Protein AF-A0A9D6SD82-F1 (afdb_monomer_lite)

Secondary structure (DSSP, 8-state):
---S---HHHHHHHHTTSS---EEE--S-HHHHHHHHHHHT--S-EEE-TT-TT---SS---EEE-TTS-EEEES--TT-HHHHHHHHHPPPPPPSPPPSS-PPP-HHHHHHHHHTT-HHHHHHHHHHHHHTT--HHHHHHHHHHHHHH-TT-HHHHHHHHHHHHHHHHSTT--TTHHHHHHHHHHHHHHH-TT-HHHHHHHHHHS-GGG-SS-TTTHHHHHHHHHHHTTPPPPPPSS---GGGTSPPPPP-S-----SS-S-TT--SPP-SS--EEEEEEEEE-SSTT---EEEEEEEEE-GGGT----TTSPPPP----PPTT---S---

Structure (mmCIF, N/CA/C/O backbone):
data_AF-A0A9D6SD82-F1
#
_entry.id   AF-A0A9D6SD82-F1
#
loop_
_atom_site.group_PDB
_atom_site.id
_atom_site.type_symbol
_atom_site.label_atom_id
_atom_site.label_alt_id
_atom_site.label_comp_id
_atom_site.label_asym_id
_atom_site.label_entity_id
_atom_site.label_seq_id
_atom_site.pdbx_PDB_ins_code
_atom_site.Cartn_x
_atom_site.Cartn_y
_atom_site.Cartn_z
_atom_site.occupancy
_atom_site.B_iso_or_equiv
_atom_site.auth_seq_id
_atom_site.auth_comp_id
_atom_site.auth_asym_id
_atom_site.auth_atom_id
_atom_site.pdbx_PDB_model_num
ATOM 1 N N . MET A 1 1 ? -16.683 16.731 -8.870 1.00 37.31 1 MET A N 1
ATOM 2 C CA . MET A 1 1 ? -15.734 15.762 -8.283 1.00 37.31 1 MET A CA 1
ATOM 3 C C . MET A 1 1 ? -16.563 14.646 -7.666 1.00 37.31 1 MET A C 1
ATOM 5 O O . MET A 1 1 ? -17.402 14.954 -6.829 1.00 37.31 1 MET A O 1
ATOM 9 N N . HIS A 1 2 ? -16.441 13.406 -8.146 1.00 43.75 2 HIS A N 1
ATOM 10 C CA . HIS A 1 2 ? -17.202 12.281 -7.595 1.00 43.75 2 HIS A CA 1
ATOM 11 C C . HIS A 1 2 ? -16.741 12.081 -6.149 1.00 43.75 2 HIS A C 1
ATOM 13 O O . HIS A 1 2 ? -15.573 11.787 -5.905 1.00 43.75 2 HIS A O 1
ATOM 19 N N . VAL A 1 3 ? -17.617 12.338 -5.182 1.00 49.31 3 VAL A N 1
ATOM 20 C CA . VAL A 1 3 ? -17.324 12.029 -3.781 1.00 49.31 3 VAL A CA 1
ATOM 21 C C . VAL A 1 3 ? -17.290 10.498 -3.690 1.00 49.31 3 VAL A C 1
ATOM 23 O O . VAL A 1 3 ? -18.200 9.864 -4.239 1.00 49.31 3 VAL A O 1
ATOM 26 N N . PRO A 1 4 ? -16.269 9.873 -3.074 1.00 59.41 4 PRO A N 1
ATOM 27 C CA . PRO A 1 4 ? -16.397 8.490 -2.641 1.00 59.41 4 PRO A CA 1
ATOM 28 C C . PRO A 1 4 ? -17.583 8.472 -1.684 1.00 59.41 4 PRO A C 1
ATOM 30 O O . PRO A 1 4 ? -17.561 9.149 -0.662 1.00 59.41 4 PRO A O 1
ATOM 33 N N . GLY A 1 5 ? -18.667 7.815 -2.055 1.00 61.69 5 GLY A N 1
ATOM 34 C CA . GLY A 1 5 ? -19.912 7.951 -1.323 1.00 61.69 5 GLY A CA 1
ATOM 35 C C . GLY A 1 5 ? -20.899 6.885 -1.731 1.00 61.69 5 GLY A C 1
ATOM 36 O O . GLY A 1 5 ? -20.751 6.231 -2.764 1.00 61.69 5 GLY A O 1
ATOM 37 N N . TRP A 1 6 ? -21.900 6.704 -0.885 1.00 72.69 6 TRP A N 1
ATOM 38 C CA . TRP A 1 6 ? -22.964 5.751 -1.127 1.00 72.69 6 TRP A CA 1
ATOM 39 C C . TRP A 1 6 ? -23.770 6.163 -2.349 1.00 72.69 6 TRP A C 1
ATOM 41 O O . TRP A 1 6 ? -24.179 7.319 -2.487 1.00 72.69 6 TRP A O 1
ATOM 51 N N . HIS A 1 7 ? -24.019 5.195 -3.225 1.00 76.94 7 HIS A N 1
ATOM 52 C CA . HIS A 1 7 ? -24.981 5.366 -4.299 1.00 76.94 7 HIS A CA 1
ATOM 53 C C . HIS A 1 7 ? -26.364 5.662 -3.694 1.00 76.94 7 HIS A C 1
ATOM 55 O O . HIS A 1 7 ? -26.686 5.131 -2.626 1.00 76.94 7 HIS A O 1
ATOM 61 N N . GLU A 1 8 ? -27.198 6.465 -4.367 1.00 77.75 8 GLU A N 1
ATOM 62 C CA . GLU A 1 8 ? -28.536 6.837 -3.863 1.00 77.75 8 GLU A CA 1
ATOM 63 C C . GLU A 1 8 ? -29.358 5.606 -3.451 1.00 77.75 8 GLU A C 1
ATOM 65 O O . GLU A 1 8 ? -29.981 5.602 -2.392 1.00 77.75 8 GLU A O 1
ATOM 70 N N . ALA A 1 9 ? -29.260 4.518 -4.226 1.00 75.81 9 ALA A N 1
ATOM 71 C CA . ALA A 1 9 ? -29.938 3.248 -3.944 1.00 75.81 9 ALA A CA 1
ATOM 72 C C . ALA A 1 9 ? -29.561 2.620 -2.584 1.00 75.81 9 ALA A C 1
ATOM 74 O O . ALA A 1 9 ? -30.355 1.899 -1.990 1.00 75.81 9 ALA A O 1
ATOM 75 N N . THR A 1 10 ? -28.366 2.908 -2.065 1.00 79.94 10 THR A N 1
ATOM 76 C CA . THR A 1 10 ? -27.834 2.308 -0.829 1.00 79.94 10 THR A CA 1
ATOM 77 C C . THR A 1 10 ? -27.921 3.219 0.396 1.00 79.94 10 THR A C 1
ATOM 79 O O . THR A 1 10 ? -27.718 2.747 1.512 1.00 79.94 10 THR A O 1
ATOM 82 N N . LYS A 1 11 ? -28.272 4.504 0.236 1.00 81.94 11 LYS A N 1
ATOM 83 C CA . LYS A 1 11 ? -28.289 5.475 1.348 1.00 81.94 11 LYS A CA 1
ATOM 84 C C . LYS A 1 11 ? -29.249 5.100 2.473 1.00 81.94 11 LYS A C 1
ATOM 86 O O . LYS A 1 11 ? -28.888 5.206 3.639 1.00 81.94 11 LYS A O 1
ATOM 91 N N . ASN A 1 12 ? -30.452 4.630 2.142 1.00 85.69 12 ASN A N 1
ATOM 92 C CA . ASN A 1 12 ? -31.426 4.215 3.159 1.00 85.69 12 ASN A CA 1
ATOM 93 C C . ASN A 1 12 ? -30.946 2.976 3.927 1.00 85.69 12 ASN A C 1
ATOM 95 O O . ASN A 1 12 ? -31.138 2.887 5.136 1.00 85.69 12 ASN A O 1
ATOM 99 N N . LEU A 1 13 ? -30.284 2.039 3.237 1.00 84.75 13 LEU A N 1
ATOM 100 C CA . LEU A 1 13 ? -29.701 0.850 3.859 1.00 84.75 13 LEU A CA 1
ATOM 101 C C . LEU A 1 13 ? -28.537 1.225 4.782 1.00 84.75 13 LEU A C 1
ATOM 103 O O . LEU A 1 13 ? -28.444 0.693 5.885 1.00 84.75 13 LEU A O 1
ATOM 107 N N . GLN A 1 14 ? -27.692 2.167 4.358 1.00 84.69 14 GLN A N 1
ATOM 108 C CA . GLN A 1 14 ? -26.609 2.712 5.175 1.00 84.69 14 GLN A CA 1
ATOM 109 C C . GLN A 1 14 ? -27.165 3.412 6.423 1.00 84.69 14 GLN A C 1
ATOM 111 O O . GLN A 1 14 ? -26.719 3.126 7.530 1.00 84.69 14 GLN A O 1
ATOM 116 N N . ALA A 1 15 ? -28.158 4.293 6.265 1.00 83.50 15 ALA A N 1
ATOM 117 C CA . ALA A 1 15 ? -28.787 5.002 7.380 1.00 83.50 15 ALA A CA 1
ATOM 118 C C . ALA A 1 15 ? -29.458 4.041 8.377 1.00 83.50 15 ALA A C 1
ATOM 120 O O . ALA A 1 15 ? -29.474 4.304 9.577 1.00 83.50 15 ALA A O 1
ATOM 121 N N . ALA A 1 16 ? -29.968 2.906 7.889 1.00 86.62 16 ALA A N 1
ATOM 122 C CA . ALA A 1 16 ? -30.507 1.825 8.709 1.00 86.62 16 ALA A CA 1
ATOM 123 C C . ALA A 1 16 ? -29.432 0.878 9.289 1.00 86.62 16 ALA A C 1
ATOM 125 O O . ALA A 1 16 ? -29.782 -0.080 9.973 1.00 86.62 16 ALA A O 1
ATOM 126 N N . GLY A 1 17 ? -28.144 1.093 8.996 1.00 81.25 17 GLY A N 1
ATOM 127 C CA . GLY A 1 17 ? -27.034 0.247 9.453 1.00 81.25 17 GLY A CA 1
ATOM 128 C C . GLY A 1 17 ? -26.944 -1.132 8.785 1.00 81.25 17 GLY A C 1
ATOM 129 O O . GLY A 1 17 ? -26.155 -1.964 9.228 1.00 81.25 17 GLY A O 1
ATOM 130 N N . ARG A 1 18 ? -27.725 -1.384 7.723 1.00 80.62 18 ARG A N 1
ATOM 131 C CA . ARG A 1 18 ? -27.781 -2.673 7.003 1.00 80.62 18 ARG A CA 1
ATOM 132 C C . ARG A 1 18 ? -26.603 -2.897 6.060 1.00 80.62 18 ARG A C 1
ATOM 134 O O . ARG A 1 18 ? -26.318 -4.032 5.704 1.00 80.62 18 ARG A O 1
ATOM 141 N N . VAL A 1 19 ? -25.936 -1.824 5.640 1.00 80.62 19 VAL A N 1
ATOM 142 C CA . VAL A 1 19 ? -24.688 -1.880 4.870 1.00 80.62 19 VAL A CA 1
ATOM 143 C C . VAL A 1 19 ? -23.666 -0.944 5.490 1.00 80.62 19 VAL A C 1
ATOM 145 O O . VAL A 1 19 ? -24.006 0.147 5.949 1.00 80.62 19 VAL A O 1
ATOM 148 N N . GLN A 1 20 ? -22.409 -1.377 5.507 1.00 77.62 20 GLN A N 1
ATOM 149 C CA . GLN A 1 20 ? -21.304 -0.626 6.090 1.00 77.62 20 GLN A CA 1
ATOM 150 C C . GLN A 1 20 ? -20.106 -0.625 5.148 1.00 77.62 20 GLN A C 1
ATOM 152 O O . GLN A 1 20 ? -19.931 -1.526 4.328 1.00 77.62 20 GLN A O 1
ATOM 157 N N . MET A 1 21 ? -19.285 0.412 5.267 1.00 78.31 21 MET A N 1
ATOM 158 C CA . MET A 1 21 ? -18.014 0.522 4.568 1.00 78.31 21 MET A CA 1
ATOM 159 C C . MET A 1 21 ? -16.905 0.498 5.610 1.00 78.31 21 MET A C 1
ATOM 161 O O . MET A 1 21 ? -17.019 1.142 6.649 1.00 78.31 21 MET A O 1
ATOM 165 N N . VAL A 1 22 ? -15.831 -0.226 5.321 1.00 78.00 22 VAL A N 1
ATOM 166 C CA . VAL A 1 22 ? -14.589 -0.159 6.090 1.00 78.00 22 VAL A CA 1
ATOM 167 C C . VAL A 1 22 ? -13.474 0.120 5.097 1.00 78.00 22 VAL A C 1
ATOM 169 O O . VAL A 1 22 ? -13.312 -0.605 4.115 1.00 78.00 22 VAL A O 1
ATOM 172 N N . GLY A 1 23 ? -12.739 1.206 5.316 1.00 79.81 23 GLY A N 1
ATOM 173 C CA . GLY A 1 23 ? -11.559 1.519 4.518 1.00 79.81 23 GLY A CA 1
ATOM 174 C C . GLY A 1 23 ? -10.343 0.755 5.031 1.00 79.81 23 GLY A C 1
ATOM 175 O O . GLY A 1 23 ? -10.168 0.635 6.239 1.00 79.81 23 GLY A O 1
ATOM 176 N N . ILE A 1 24 ? -9.476 0.290 4.135 1.00 84.31 24 ILE A N 1
ATOM 177 C CA . ILE A 1 24 ? -8.111 -0.127 4.479 1.00 84.31 24 ILE A CA 1
ATOM 178 C C . ILE A 1 24 ? -7.174 0.885 3.839 1.00 84.31 24 ILE A C 1
ATOM 180 O O . ILE A 1 24 ? -7.291 1.187 2.650 1.00 84.31 24 ILE A O 1
ATOM 184 N N . LEU A 1 25 ? -6.269 1.431 4.638 1.00 85.31 25 LEU A N 1
ATOM 185 C CA . LEU A 1 25 ? -5.366 2.485 4.221 1.00 85.31 25 LEU A CA 1
ATOM 186 C C . LEU A 1 25 ? -3.926 2.007 4.298 1.00 85.31 25 LEU A C 1
ATOM 188 O O . LEU A 1 25 ? -3.388 1.821 5.384 1.00 85.31 25 LEU A O 1
ATOM 192 N N . GLN A 1 26 ? -3.278 1.935 3.141 1.00 86.25 26 GLN A N 1
ATOM 193 C CA . GLN A 1 26 ? -1.844 1.662 3.037 1.00 86.25 26 GLN A CA 1
ATOM 194 C C . GLN A 1 26 ? -1.015 2.955 2.979 1.00 86.25 26 GLN A C 1
ATOM 196 O O . GLN A 1 26 ? 0.107 2.965 2.495 1.00 86.25 26 GLN A O 1
ATOM 201 N N . GLU A 1 27 ? -1.537 4.085 3.439 1.00 85.50 27 GLU A N 1
ATOM 202 C CA . GLU A 1 27 ? -0.771 5.322 3.643 1.00 85.50 27 GLU A CA 1
ATOM 203 C C . GLU A 1 27 ? 0.010 5.234 4.961 1.00 85.50 27 GLU A C 1
ATOM 205 O O . GLU A 1 27 ? -0.461 4.641 5.923 1.00 85.50 27 GLU A O 1
ATOM 210 N N . GLN A 1 28 ? 1.202 5.820 5.024 1.00 86.56 28 GLN A N 1
ATOM 211 C CA . GLN A 1 28 ? 2.061 5.807 6.217 1.00 86.56 28 GLN A CA 1
ATOM 212 C C . GLN A 1 28 ? 1.670 6.877 7.231 1.00 86.56 28 GLN A C 1
ATOM 214 O O . GLN A 1 28 ? 1.944 6.728 8.414 1.00 86.56 28 GLN A O 1
ATOM 219 N N . HIS A 1 29 ? 1.028 7.947 6.775 1.00 89.06 29 HIS A N 1
ATOM 220 C CA . HIS A 1 29 ? 0.659 9.078 7.611 1.00 89.06 29 HIS A CA 1
ATOM 221 C C . HIS A 1 29 ? -0.859 9.085 7.837 1.00 89.06 29 HIS A C 1
ATOM 223 O O . HIS A 1 29 ? -1.606 9.573 6.978 1.00 89.06 29 HIS A O 1
ATOM 229 N N . PRO A 1 30 ? -1.352 8.575 8.979 1.00 90.00 30 PRO A N 1
ATOM 230 C CA . PRO A 1 30 ? -2.789 8.500 9.235 1.00 90.00 30 PRO A CA 1
ATOM 231 C C . PRO A 1 30 ? -3.458 9.885 9.236 1.00 90.00 30 PRO A C 1
ATOM 233 O O . PRO A 1 30 ? -4.593 10.016 8.781 1.00 90.00 30 PRO A O 1
ATOM 236 N N . ASP A 1 31 ? -2.751 10.942 9.644 1.00 92.00 31 ASP A N 1
ATOM 237 C CA . ASP A 1 31 ? -3.287 12.311 9.663 1.00 92.00 31 ASP A CA 1
ATOM 238 C C . ASP A 1 31 ? -3.629 12.844 8.265 1.00 92.00 31 ASP A C 1
ATOM 240 O O . ASP A 1 31 ? -4.624 13.553 8.100 1.00 92.00 31 ASP A O 1
ATOM 244 N N . ARG A 1 32 ? -2.871 12.444 7.233 1.00 91.62 32 ARG A N 1
ATOM 245 C CA . ARG A 1 32 ? -3.166 12.817 5.838 1.00 91.62 32 ARG A CA 1
ATOM 246 C C . ARG A 1 32 ? -4.522 12.255 5.421 1.00 91.62 32 ARG A C 1
ATOM 248 O O . ARG A 1 32 ? -5.349 12.966 4.855 1.00 91.62 32 ARG A O 1
ATOM 255 N N . ALA A 1 33 ? -4.794 11.000 5.769 1.00 90.81 33 ALA A N 1
ATOM 256 C CA . ALA A 1 33 ? -6.094 10.400 5.506 1.00 90.81 33 ALA A CA 1
ATOM 257 C C . ALA A 1 33 ? -7.211 11.028 6.339 1.00 90.81 33 ALA A C 1
ATOM 259 O O . ALA A 1 33 ? -8.299 11.239 5.813 1.00 90.81 33 ALA A O 1
ATOM 260 N N . ARG A 1 34 ? -6.954 11.401 7.598 1.00 92.69 34 ARG A N 1
ATOM 261 C CA . ARG A 1 34 ? -7.940 12.120 8.419 1.00 92.69 34 ARG A CA 1
ATOM 262 C C . ARG A 1 34 ? -8.329 13.464 7.802 1.00 92.69 34 ARG A C 1
ATOM 264 O O . ARG A 1 34 ? -9.518 13.771 7.752 1.00 92.69 34 ARG A O 1
ATOM 271 N N . LEU A 1 35 ? -7.363 14.232 7.290 1.00 95.19 35 LEU A N 1
ATOM 272 C CA . LEU A 1 35 ? -7.638 15.477 6.563 1.00 95.19 35 LEU A CA 1
ATOM 273 C C . LEU A 1 35 ? -8.467 15.212 5.299 1.00 95.19 35 LEU A C 1
ATOM 275 O O . LEU A 1 35 ? -9.450 15.911 5.053 1.00 95.19 35 LEU A O 1
ATOM 279 N N . PHE A 1 36 ? -8.121 14.180 4.524 1.00 92.69 36 PHE A N 1
ATOM 280 C CA . PHE A 1 36 ? -8.897 13.789 3.346 1.00 92.69 36 PHE A CA 1
ATOM 281 C C . PHE A 1 36 ? -10.336 13.388 3.711 1.00 92.69 36 PHE A C 1
ATOM 283 O O . PHE A 1 36 ? -11.287 13.834 3.070 1.00 92.69 36 PHE A O 1
ATOM 290 N N . MET A 1 37 ? -10.513 12.599 4.773 1.00 92.12 37 MET A N 1
ATOM 291 C CA . MET A 1 37 ? -11.825 12.189 5.273 1.00 92.12 37 MET A CA 1
ATOM 292 C C . MET A 1 37 ? -12.656 13.386 5.735 1.00 92.12 37 MET A C 1
ATOM 294 O O . MET A 1 37 ? -13.827 13.474 5.373 1.00 92.12 37 MET A O 1
ATOM 298 N N . GLN A 1 38 ? -12.060 14.346 6.451 1.00 94.94 38 GLN A N 1
ATOM 299 C CA . GLN A 1 38 ? -12.730 15.602 6.806 1.00 94.94 38 GLN A CA 1
ATOM 300 C C . GLN A 1 38 ? -13.141 16.381 5.552 1.00 94.94 38 GLN A C 1
ATOM 302 O O . GLN A 1 38 ? -14.271 16.864 5.445 1.00 94.94 38 GLN A O 1
ATOM 307 N N . TRP A 1 39 ? -12.236 16.496 4.582 1.00 94.62 39 TRP A N 1
ATOM 308 C CA . TRP A 1 39 ? -12.498 17.211 3.341 1.00 94.62 39 TRP A CA 1
ATOM 309 C C . TRP A 1 39 ? -13.673 16.604 2.570 1.00 94.62 39 TRP A C 1
ATOM 311 O O . TRP A 1 39 ? -14.538 17.343 2.097 1.00 94.62 39 TRP A O 1
ATOM 321 N N . LYS A 1 40 ? -13.737 15.270 2.506 1.00 91.75 40 LYS A N 1
ATOM 322 C CA . LYS A 1 40 ? -14.777 14.508 1.802 1.00 91.75 40 LYS A CA 1
ATOM 323 C C . LYS A 1 40 ? -15.992 14.142 2.655 1.00 91.75 40 LYS A C 1
ATOM 325 O O . LYS A 1 40 ? -16.893 13.499 2.126 1.00 91.75 40 LYS A O 1
ATOM 330 N N . ARG A 1 41 ? -16.044 14.567 3.925 1.00 90.50 41 ARG A N 1
ATOM 331 C CA . ARG A 1 41 ? -17.105 14.219 4.892 1.00 90.50 41 ARG A CA 1
ATOM 332 C C . ARG A 1 41 ? -17.349 12.707 4.966 1.00 90.50 41 ARG A C 1
ATOM 334 O O . ARG A 1 41 ? -18.480 12.237 4.906 1.00 90.50 41 ARG A O 1
ATOM 341 N N . MET A 1 42 ? -16.261 11.947 5.042 1.00 88.44 42 MET A N 1
ATOM 342 C CA . MET A 1 42 ? -16.295 10.494 5.195 1.00 88.44 42 MET A CA 1
ATOM 343 C C . MET A 1 42 ? -16.477 10.144 6.672 1.00 88.44 42 MET A C 1
ATOM 345 O O . MET A 1 42 ? -15.688 10.575 7.510 1.00 88.44 42 MET A O 1
ATOM 349 N N . GLU A 1 43 ? -17.495 9.341 6.977 1.00 83.75 43 GLU A N 1
ATOM 350 C CA . GLU A 1 43 ? -17.893 9.010 8.358 1.00 83.75 43 GLU A CA 1
ATOM 351 C C . GLU A 1 43 ? -17.653 7.537 8.727 1.00 83.75 43 GLU A C 1
ATOM 353 O O . GLU A 1 43 ? -17.924 7.119 9.849 1.00 83.75 43 GLU A O 1
ATOM 358 N N . TRP A 1 44 ? -17.148 6.728 7.792 1.00 84.56 44 TRP A N 1
ATOM 359 C CA . TRP A 1 44 ? -16.872 5.312 8.030 1.00 84.56 44 TRP A CA 1
ATOM 360 C C . TRP A 1 44 ? -15.480 5.074 8.631 1.00 84.56 44 TRP A C 1
ATOM 362 O O . TRP A 1 44 ? -14.565 5.870 8.404 1.00 84.56 44 TRP A O 1
ATOM 372 N N . PRO A 1 45 ? -15.283 3.967 9.371 1.00 85.25 45 PRO A N 1
ATOM 373 C CA . PRO A 1 45 ? -13.987 3.638 9.941 1.00 85.25 45 PRO A CA 1
ATOM 374 C C . PRO A 1 45 ? -12.964 3.285 8.860 1.00 85.25 45 PRO A C 1
ATOM 376 O O . PRO A 1 45 ? -13.283 2.749 7.793 1.00 85.25 45 PRO A O 1
ATOM 379 N N . LEU A 1 46 ? -11.704 3.548 9.183 1.00 86.12 46 LEU A N 1
ATOM 380 C CA . LEU A 1 46 ? -10.570 3.242 8.333 1.00 86.12 46 LEU A CA 1
ATOM 381 C C . LEU A 1 46 ? -9.497 2.538 9.164 1.00 86.12 46 LEU A C 1
ATOM 383 O O . LEU A 1 46 ? -9.039 3.051 10.184 1.00 86.12 46 LEU A O 1
ATOM 387 N N . LEU A 1 47 ? -9.125 1.342 8.723 1.00 86.69 47 LEU A N 1
ATOM 388 C CA . LEU A 1 47 ? -8.039 0.557 9.280 1.00 86.69 47 LEU A CA 1
ATOM 389 C C . LEU A 1 47 ? -6.723 1.009 8.650 1.00 86.69 47 LEU A C 1
ATOM 391 O O . LEU A 1 47 ? -6.549 0.955 7.431 1.00 86.69 47 LEU A O 1
ATOM 395 N N . TRP A 1 48 ? -5.800 1.463 9.488 1.00 89.62 48 TRP A N 1
ATOM 396 C CA . TRP A 1 48 ? -4.472 1.881 9.065 1.00 89.62 48 TRP A CA 1
ATOM 397 C C . TRP A 1 48 ? -3.545 0.662 8.973 1.00 89.62 48 TRP A C 1
ATOM 399 O O . TRP A 1 48 ? -3.186 0.076 9.990 1.00 89.62 48 TRP A O 1
ATOM 409 N N . ASP A 1 49 ? -3.183 0.275 7.750 1.00 91.06 49 ASP A N 1
ATOM 410 C CA . ASP A 1 49 ? -2.315 -0.867 7.441 1.00 91.06 49 ASP A CA 1
ATOM 411 C C . ASP A 1 49 ? -1.167 -0.439 6.503 1.00 91.06 49 ASP A C 1
ATOM 413 O O . ASP A 1 49 ? -1.132 -0.793 5.318 1.00 91.06 49 ASP A O 1
ATOM 417 N N . PRO A 1 50 ? -0.198 0.350 7.000 1.00 91.69 50 PRO A N 1
ATOM 418 C CA . PRO A 1 50 ? 0.898 0.863 6.176 1.00 91.69 50 PRO A CA 1
ATOM 419 C C . PRO A 1 50 ? 1.848 -0.243 5.683 1.00 91.69 50 PRO A C 1
ATOM 421 O O . PRO A 1 50 ? 2.588 -0.030 4.719 1.00 91.69 50 PRO A O 1
ATOM 424 N N . LEU A 1 51 ? 1.831 -1.412 6.337 1.00 93.00 51 LEU A N 1
ATOM 425 C CA . LEU A 1 51 ? 2.675 -2.574 6.050 1.00 93.00 51 LEU A CA 1
ATOM 426 C C . LEU A 1 51 ? 2.026 -3.577 5.081 1.00 93.00 51 LEU A C 1
ATOM 428 O O . LEU A 1 51 ? 2.688 -4.547 4.696 1.00 93.00 51 LEU A O 1
ATOM 432 N N . ASN A 1 52 ? 0.768 -3.347 4.687 1.00 91.00 52 ASN A N 1
ATOM 433 C CA . ASN A 1 52 ? -0.057 -4.282 3.922 1.00 91.00 52 ASN A CA 1
ATOM 434 C C . ASN A 1 52 ? -0.101 -5.686 4.563 1.00 91.00 52 ASN A C 1
ATOM 436 O O . ASN A 1 52 ? 0.081 -6.698 3.882 1.00 91.00 52 ASN A O 1
ATOM 440 N N . LEU A 1 53 ? -0.280 -5.758 5.886 1.00 90.06 53 LEU A N 1
ATOM 441 C CA . LEU A 1 53 ? -0.397 -7.017 6.631 1.00 90.06 53 LEU A CA 1
ATOM 442 C C . LEU A 1 53 ? -1.618 -7.828 6.200 1.00 90.06 53 LEU A C 1
ATOM 444 O O . LEU A 1 53 ? -1.570 -9.055 6.235 1.00 90.06 53 LEU A O 1
ATOM 448 N N . LEU A 1 54 ? -2.677 -7.156 5.745 1.00 85.62 54 LEU A N 1
ATOM 449 C CA . LEU A 1 54 ? -3.862 -7.814 5.197 1.00 85.62 54 LEU A CA 1
ATOM 450 C C . LEU A 1 54 ? -3.647 -8.373 3.784 1.00 85.62 54 LEU A C 1
ATOM 452 O O . LEU A 1 54 ? -4.543 -9.026 3.250 1.00 85.62 54 LEU A O 1
ATOM 456 N N . GLY A 1 55 ? -2.486 -8.121 3.170 1.00 86.38 55 GLY A N 1
ATOM 457 C CA . GLY A 1 55 ? -2.144 -8.648 1.851 1.00 86.38 55 GLY A CA 1
ATOM 458 C C . GLY A 1 55 ? -3.108 -8.190 0.761 1.00 86.38 55 GLY A C 1
ATOM 459 O O . GLY A 1 55 ? -3.357 -8.934 -0.182 1.00 86.38 55 GLY A O 1
ATOM 460 N N . VAL A 1 56 ? -3.679 -6.989 0.897 1.00 84.06 56 VAL A N 1
ATOM 461 C CA . VAL A 1 56 ? -4.662 -6.450 -0.044 1.00 84.06 56 VAL A CA 1
ATOM 462 C C . VAL A 1 56 ? -3.952 -6.176 -1.376 1.00 84.06 56 VAL A C 1
ATOM 464 O O . VAL A 1 56 ? -3.075 -5.308 -1.420 1.00 84.06 56 VAL A O 1
ATOM 467 N N . PRO A 1 57 ? -4.296 -6.897 -2.462 1.00 76.31 57 PRO A N 1
ATOM 468 C CA . PRO A 1 57 ? -3.557 -6.816 -3.722 1.00 76.31 57 PRO A CA 1
ATOM 469 C C . PRO A 1 57 ? -3.924 -5.579 -4.549 1.00 76.31 57 PRO A C 1
ATOM 471 O O . PRO A 1 57 ? -3.136 -5.124 -5.370 1.00 76.31 57 PRO A O 1
ATOM 474 N N . TYR A 1 58 ? -5.125 -5.035 -4.351 1.00 75.50 58 TYR A N 1
ATOM 475 C CA . TYR A 1 58 ? -5.626 -3.834 -5.011 1.00 75.50 58 TYR A CA 1
ATOM 476 C C . TYR A 1 58 ? -6.785 -3.243 -4.209 1.00 75.50 58 TYR A C 1
ATOM 478 O O . TYR A 1 58 ? -7.386 -3.915 -3.373 1.00 75.50 58 TYR A O 1
ATOM 486 N N . VAL A 1 59 ? -7.110 -1.979 -4.470 1.00 70.62 59 VAL A N 1
ATOM 487 C CA . VAL A 1 59 ? -8.223 -1.273 -3.827 1.00 70.62 59 VAL A CA 1
ATOM 488 C C . VAL A 1 59 ? -9.075 -0.550 -4.873 1.00 70.62 59 VAL A C 1
ATOM 490 O O . VAL A 1 59 ? -8.523 -0.087 -5.872 1.00 70.62 59 VAL A O 1
ATOM 493 N N . PRO A 1 60 ? -10.398 -0.414 -4.655 1.00 72.56 60 PRO A N 1
ATOM 494 C CA . PRO A 1 60 ? -11.168 -0.921 -3.510 1.00 72.56 60 PRO A CA 1
ATOM 495 C C . PRO A 1 60 ? -11.546 -2.410 -3.637 1.00 72.56 60 PRO A C 1
ATOM 497 O O . PRO A 1 60 ? -11.774 -2.895 -4.743 1.00 72.56 60 PRO A O 1
ATOM 500 N N . ILE A 1 61 ? -11.691 -3.107 -2.499 1.00 74.56 61 ILE A N 1
ATOM 501 C CA . ILE A 1 61 ? -12.317 -4.439 -2.405 1.00 74.56 61 ILE A CA 1
ATOM 502 C C . ILE A 1 61 ? -13.716 -4.299 -1.813 1.00 74.56 61 ILE A C 1
ATOM 504 O O . ILE A 1 61 ? -13.893 -3.664 -0.778 1.00 74.56 61 ILE A O 1
ATOM 508 N N . THR A 1 62 ? -14.713 -4.897 -2.465 1.00 77.25 62 THR A N 1
ATOM 509 C CA . THR A 1 62 ? -16.088 -4.952 -1.951 1.00 77.25 62 THR A CA 1
ATOM 510 C C . THR A 1 62 ? -16.342 -6.343 -1.393 1.00 77.25 62 THR A C 1
ATOM 512 O O . THR A 1 62 ? -16.195 -7.321 -2.120 1.00 77.25 62 THR A O 1
ATOM 515 N N . LEU A 1 63 ? -16.725 -6.437 -0.122 1.00 80.56 63 LEU A N 1
ATOM 516 C CA . LEU A 1 63 ? -17.052 -7.699 0.539 1.00 80.56 63 LEU A CA 1
ATOM 517 C C . LEU A 1 63 ? -18.540 -7.715 0.894 1.00 80.56 63 LEU A C 1
ATOM 519 O O . LEU A 1 63 ? -19.047 -6.746 1.454 1.00 80.56 63 LEU A O 1
ATOM 523 N N . ALA A 1 64 ? -19.223 -8.814 0.584 1.00 82.88 64 ALA A N 1
ATOM 524 C CA . ALA A 1 64 ? -20.559 -9.098 1.094 1.00 82.88 64 ALA A CA 1
ATOM 525 C C . ALA A 1 64 ? -20.396 -9.879 2.402 1.00 82.88 64 ALA A C 1
ATOM 527 O O . ALA A 1 64 ? -20.025 -11.053 2.373 1.00 82.88 64 ALA A O 1
ATOM 528 N N . ILE A 1 65 ? -20.585 -9.205 3.536 1.00 84.69 65 ILE A N 1
ATOM 529 C CA . ILE A 1 65 ? -20.415 -9.769 4.882 1.00 84.69 65 ILE A CA 1
ATOM 530 C C . ILE A 1 65 ? -21.790 -9.860 5.531 1.00 84.69 65 ILE A C 1
ATOM 532 O O . ILE A 1 65 ? -22.515 -8.865 5.543 1.00 84.69 65 ILE A O 1
ATOM 536 N N . ASP A 1 66 ? -22.164 -11.048 5.996 1.00 87.06 66 ASP A N 1
ATOM 537 C CA . ASP A 1 66 ? -23.466 -11.263 6.630 1.00 87.06 66 ASP A CA 1
ATOM 538 C C . ASP A 1 66 ? -23.528 -10.712 8.068 1.00 87.06 66 ASP A C 1
ATOM 540 O O . ASP A 1 66 ? -22.544 -10.196 8.608 1.00 87.06 66 ASP A O 1
ATOM 544 N N . GLU A 1 67 ? -24.693 -10.824 8.707 1.00 85.12 67 GLU A N 1
ATOM 545 C CA . GLU A 1 67 ? -24.948 -10.327 10.063 1.00 85.12 67 GLU A CA 1
ATOM 546 C C . GLU A 1 67 ? -24.105 -11.006 11.157 1.00 85.12 67 GLU A C 1
ATOM 548 O O . GLU A 1 67 ? -24.041 -10.503 12.280 1.00 85.12 67 GLU A O 1
ATOM 553 N N . HIS A 1 68 ? -23.430 -12.112 10.835 1.00 85.62 68 HIS A N 1
ATOM 554 C CA . HIS A 1 68 ? -22.534 -12.835 11.738 1.00 85.62 68 HIS A CA 1
ATOM 555 C C . HIS A 1 68 ? -21.051 -12.556 11.458 1.00 85.62 68 HIS A C 1
ATOM 557 O O . HIS A 1 68 ? -20.181 -13.160 12.087 1.00 85.62 68 HIS A O 1
ATOM 563 N N . GLY A 1 69 ? -20.741 -11.652 10.524 1.00 80.94 69 GLY A N 1
ATOM 564 C CA . GLY A 1 69 ? -19.368 -11.310 10.155 1.00 80.94 69 GLY A CA 1
ATOM 565 C C . GLY A 1 69 ? -18.721 -12.288 9.168 1.00 80.94 69 GLY A C 1
ATOM 566 O O . GLY A 1 69 ? -17.503 -12.243 8.980 1.00 80.94 69 GLY A O 1
ATOM 567 N N . VAL A 1 70 ? -19.494 -13.171 8.526 1.00 84.56 70 VAL A N 1
ATOM 568 C CA . VAL A 1 70 ? -18.975 -14.145 7.557 1.00 84.56 70 VAL A CA 1
ATOM 569 C C . VAL A 1 70 ? -18.939 -13.525 6.166 1.00 84.56 70 VAL A C 1
ATOM 571 O O . VAL A 1 70 ? -19.945 -13.035 5.654 1.00 84.56 70 VAL A O 1
ATOM 574 N N . VAL A 1 71 ? -17.780 -13.593 5.507 1.00 86.81 71 VAL A N 1
ATOM 575 C CA . VAL A 1 71 ? -17.639 -13.176 4.107 1.00 86.81 71 VAL A CA 1
ATOM 576 C C . VAL A 1 71 ? -18.374 -14.176 3.208 1.00 86.81 71 VAL A C 1
ATOM 578 O O . VAL A 1 71 ? -17.946 -15.319 3.050 1.00 86.81 71 VAL A O 1
ATOM 581 N N . ARG A 1 72 ? -19.479 -13.741 2.601 1.00 87.56 72 ARG A N 1
ATOM 582 C CA . ARG A 1 72 ? -20.286 -14.513 1.641 1.00 87.56 72 ARG A CA 1
ATOM 583 C C . ARG A 1 72 ? -19.895 -14.260 0.190 1.00 87.56 72 ARG A C 1
ATOM 585 O O . ARG A 1 72 ? -20.167 -15.097 -0.664 1.00 87.56 72 ARG A O 1
ATOM 592 N N . GLY A 1 73 ? -19.227 -13.143 -0.092 1.00 83.19 73 GLY A N 1
ATOM 593 C CA . GLY A 1 73 ? -18.748 -12.825 -1.433 1.00 83.19 73 GLY A CA 1
ATOM 594 C C . GLY A 1 73 ? -17.624 -11.799 -1.434 1.00 83.19 73 GLY A C 1
ATOM 595 O O . GLY A 1 73 ? -17.598 -10.883 -0.613 1.00 83.19 73 GLY A O 1
ATOM 596 N N . ILE A 1 74 ? -16.708 -11.948 -2.390 1.00 82.94 74 ILE A N 1
ATOM 597 C CA . ILE A 1 74 ? -15.641 -10.991 -2.691 1.00 82.94 74 ILE A CA 1
ATOM 598 C C . ILE A 1 74 ? -15.928 -10.441 -4.087 1.00 82.94 74 ILE A C 1
ATOM 600 O O . ILE A 1 74 ? -16.063 -11.216 -5.029 1.00 82.94 74 ILE A O 1
ATOM 604 N N . HIS A 1 75 ? -16.035 -9.119 -4.211 1.00 77.50 75 HIS A N 1
ATOM 605 C CA . HIS A 1 75 ? -16.474 -8.413 -5.418 1.00 77.50 75 HIS A CA 1
ATOM 606 C C . HIS A 1 75 ? -17.788 -8.952 -5.991 1.00 77.50 75 HIS A C 1
ATOM 608 O O . HIS A 1 75 ? -17.788 -9.486 -7.104 1.00 77.50 75 HIS A O 1
ATOM 614 N N . PRO A 1 76 ? -18.910 -8.811 -5.258 1.00 74.69 76 PRO A N 1
ATOM 615 C CA . PRO A 1 76 ? -20.210 -9.153 -5.817 1.00 74.69 76 PRO A CA 1
ATOM 616 C C . PRO A 1 76 ? -20.399 -8.446 -7.176 1.00 74.69 76 PRO A C 1
ATOM 618 O O . PRO A 1 76 ? -19.989 -7.283 -7.312 1.00 74.69 76 PRO A O 1
ATOM 621 N N . PRO A 1 77 ? -20.949 -9.138 -8.192 1.00 69.19 77 PRO A N 1
ATOM 622 C CA . PRO A 1 77 ? -21.104 -8.586 -9.532 1.00 69.19 77 PRO A CA 1
ATOM 623 C C . PRO A 1 77 ? -21.871 -7.265 -9.495 1.00 69.19 77 PRO A C 1
ATOM 625 O O . PRO A 1 77 ? -22.929 -7.172 -8.882 1.00 69.19 77 PRO A O 1
ATOM 628 N N . ARG A 1 78 ? -21.342 -6.238 -10.167 1.00 64.50 78 ARG A N 1
ATOM 629 C CA . ARG A 1 78 ? -22.000 -4.921 -10.231 1.00 64.50 78 ARG A CA 1
ATOM 630 C C . ARG A 1 78 ? -23.271 -4.936 -11.082 1.00 64.50 78 ARG A C 1
ATOM 632 O O . ARG A 1 78 ? -24.147 -4.110 -10.858 1.00 64.50 78 ARG A O 1
ATOM 639 N N . ASP A 1 79 ? -23.362 -5.889 -12.007 1.00 65.69 79 ASP A N 1
ATOM 640 C CA . ASP A 1 79 ? -24.444 -6.001 -12.988 1.00 65.69 79 ASP A CA 1
ATOM 641 C C . ASP A 1 79 ? -25.512 -7.037 -12.584 1.00 65.69 79 ASP A C 1
ATOM 643 O O . ASP A 1 79 ? -26.329 -7.436 -13.411 1.00 65.69 79 ASP A O 1
ATOM 647 N N . ASP A 1 80 ? -25.524 -7.466 -11.316 1.00 67.88 80 ASP A N 1
ATOM 648 C CA . ASP A 1 80 ? -26.569 -8.318 -10.735 1.00 67.88 80 ASP A CA 1
ATOM 649 C C . ASP A 1 80 ? -27.282 -7.582 -9.586 1.00 67.88 80 ASP A C 1
ATOM 651 O O . ASP A 1 80 ? -26.952 -7.796 -8.415 1.00 67.88 80 ASP A O 1
ATOM 655 N N . PRO A 1 81 ? -28.240 -6.684 -9.899 1.00 61.78 81 PRO A N 1
ATOM 656 C CA . PRO A 1 81 ? -28.990 -5.955 -8.880 1.00 61.78 81 PRO A CA 1
ATOM 657 C C . PRO A 1 81 ? -29.652 -6.925 -7.896 1.00 61.78 81 PRO A C 1
ATOM 659 O O . PRO A 1 81 ? -29.390 -6.868 -6.696 1.00 61.78 81 PRO A O 1
ATOM 662 N N . GLY A 1 82 ? -30.372 -7.920 -8.432 1.00 70.31 82 GLY A N 1
ATOM 663 C CA . GLY A 1 82 ? -31.126 -8.886 -7.637 1.00 70.31 82 GLY A CA 1
ATOM 664 C C . GLY A 1 82 ? -30.260 -9.663 -6.648 1.00 70.31 82 GLY A C 1
ATOM 665 O O . GLY A 1 82 ? -30.729 -9.968 -5.551 1.00 70.31 82 GLY A O 1
ATOM 666 N N . GLY A 1 83 ? -28.996 -9.938 -6.979 1.00 80.94 83 GLY A N 1
ATOM 667 C CA . GLY A 1 83 ? -28.041 -10.566 -6.068 1.00 80.94 83 GLY A CA 1
ATOM 668 C C . GLY A 1 83 ? -27.741 -9.730 -4.818 1.00 80.94 83 GLY A C 1
ATOM 669 O O . GLY A 1 83 ? -27.678 -10.283 -3.717 1.00 80.94 83 GLY A O 1
ATOM 670 N N . PHE A 1 84 ? -27.607 -8.406 -4.952 1.00 80.44 84 PHE A N 1
ATOM 671 C CA . PHE A 1 84 ? -27.388 -7.512 -3.810 1.00 80.44 84 PHE A CA 1
ATOM 672 C C . PHE A 1 84 ? -28.627 -7.410 -2.915 1.00 80.44 84 PHE A C 1
ATOM 674 O O . PHE A 1 84 ? -28.506 -7.578 -1.700 1.00 80.44 84 PHE A O 1
ATOM 681 N N . GLU A 1 85 ? -29.813 -7.180 -3.488 1.00 83.31 85 GLU A N 1
ATOM 682 C CA . GLU A 1 85 ? -31.047 -7.123 -2.693 1.00 83.31 85 GLU A CA 1
ATOM 683 C C . GLU A 1 85 ? -31.321 -8.457 -1.989 1.00 83.31 85 GLU A C 1
ATOM 685 O O . GLU A 1 85 ? -31.568 -8.472 -0.782 1.00 83.31 85 GLU A O 1
ATOM 690 N N . THR A 1 86 ? -31.171 -9.575 -2.709 1.00 86.94 86 THR A N 1
ATOM 691 C CA . THR A 1 86 ? -31.310 -10.921 -2.136 1.00 86.94 86 THR A CA 1
ATOM 692 C C . THR A 1 86 ? -30.354 -11.111 -0.967 1.00 86.94 86 THR A C 1
ATOM 694 O O . THR A 1 86 ? -30.771 -11.577 0.089 1.00 86.94 86 THR A O 1
ATOM 697 N N . PHE A 1 87 ? -29.083 -10.727 -1.117 1.00 87.50 87 PHE A N 1
ATOM 698 C CA . PHE A 1 87 ? -28.101 -10.827 -0.040 1.00 87.50 87 PHE A CA 1
ATOM 699 C C . PHE A 1 87 ? -28.526 -10.029 1.200 1.00 87.50 87 PHE A C 1
ATOM 701 O O . PHE A 1 87 ? -28.517 -10.565 2.304 1.00 87.50 87 PHE A O 1
ATOM 708 N N . VAL A 1 88 ? -28.940 -8.773 1.015 1.00 85.88 88 VAL A N 1
ATOM 709 C CA . VAL A 1 88 ? -29.335 -7.868 2.105 1.00 85.88 88 VAL A CA 1
ATOM 710 C C . VAL A 1 88 ? -30.613 -8.334 2.821 1.00 85.88 88 VAL A C 1
ATOM 712 O O . VAL A 1 88 ? -30.794 -8.041 4.007 1.00 85.88 88 VAL A O 1
ATOM 715 N N . GLU A 1 89 ? -31.515 -9.028 2.127 1.00 88.50 89 GLU A N 1
ATOM 716 C CA . GLU A 1 89 ? -32.761 -9.585 2.681 1.00 88.50 89 GLU A CA 1
ATOM 717 C C . GLU A 1 89 ? -32.614 -11.006 3.245 1.00 88.50 89 GLU A C 1
ATOM 719 O O . GLU A 1 89 ? -33.478 -11.459 3.998 1.00 88.50 89 GLU A O 1
ATOM 724 N N . THR A 1 90 ? -31.528 -11.705 2.916 1.00 90.31 90 THR A N 1
ATOM 725 C CA . THR A 1 90 ? -31.272 -13.062 3.401 1.00 90.31 90 THR A CA 1
ATOM 726 C C . THR A 1 90 ? -30.809 -13.025 4.853 1.00 90.31 90 THR A C 1
ATOM 728 O O . THR A 1 90 ? -29.812 -12.392 5.178 1.00 90.31 90 THR A O 1
ATOM 731 N N . ALA A 1 91 ? -31.509 -13.757 5.721 1.00 91.31 91 ALA A N 1
ATOM 732 C CA . ALA A 1 91 ? -31.008 -14.094 7.049 1.00 91.31 91 ALA A CA 1
ATOM 733 C C . ALA A 1 91 ? -30.122 -15.341 6.948 1.00 91.31 91 ALA A C 1
ATOM 735 O O . ALA A 1 91 ? -30.557 -16.384 6.443 1.00 91.31 91 ALA A O 1
ATOM 736 N N . PHE A 1 92 ? -28.887 -15.246 7.426 1.00 91.19 92 PHE A N 1
ATOM 737 C CA . PHE A 1 92 ? -27.921 -16.332 7.379 1.00 91.19 92 PHE A CA 1
ATOM 738 C C . PHE A 1 92 ? -27.927 -17.123 8.688 1.00 91.19 92 PHE A C 1
ATOM 740 O O . PHE A 1 92 ? -28.151 -16.600 9.782 1.00 91.19 92 PHE A O 1
ATOM 747 N N . ALA A 1 93 ? -27.670 -18.428 8.584 1.00 92.12 93 ALA A N 1
ATOM 748 C CA . ALA A 1 93 ? -27.451 -19.246 9.768 1.00 92.12 93 ALA A CA 1
ATOM 749 C C . ALA A 1 93 ? -26.159 -18.793 10.478 1.00 92.12 93 ALA A C 1
ATOM 751 O O . ALA A 1 93 ? -25.167 -18.518 9.788 1.00 92.12 93 ALA A O 1
ATOM 752 N N . PRO A 1 94 ? -26.150 -18.740 11.825 1.00 89.25 94 PRO A N 1
ATOM 753 C CA . PRO A 1 94 ? -24.955 -18.374 12.569 1.00 89.25 94 PRO A CA 1
ATOM 754 C C . PRO A 1 94 ? -23.818 -19.356 12.255 1.00 89.25 94 PRO A C 1
ATOM 756 O O . PRO A 1 94 ? -24.072 -20.561 12.143 1.00 89.25 94 PRO A O 1
ATOM 759 N N . PRO A 1 95 ? -22.576 -18.870 12.095 1.00 86.50 95 PRO A N 1
ATOM 760 C CA . PRO A 1 95 ? -21.421 -19.735 11.943 1.00 86.50 95 PRO A CA 1
ATOM 761 C C . PRO A 1 95 ? -21.169 -20.509 13.237 1.00 86.50 95 PRO A C 1
ATOM 763 O O . PRO A 1 95 ? -21.666 -20.155 14.312 1.00 86.50 95 PRO A O 1
ATOM 766 N N . ASP A 1 96 ? -20.335 -21.542 13.137 1.00 86.50 96 ASP A N 1
ATOM 767 C CA . ASP A 1 96 ? -19.760 -22.159 14.325 1.00 86.50 96 ASP A CA 1
ATOM 768 C C . ASP A 1 96 ? -19.081 -21.084 15.196 1.00 86.50 96 ASP A C 1
ATOM 770 O O . ASP A 1 96 ? -18.534 -20.116 14.651 1.00 86.50 96 ASP A O 1
ATOM 774 N N . PRO A 1 97 ? -19.107 -21.223 16.537 1.00 81.38 97 PRO A N 1
ATOM 775 C CA . PRO A 1 97 ? -18.514 -20.247 17.438 1.00 81.38 97 PRO A CA 1
ATOM 776 C C . PRO A 1 97 ? -17.086 -19.914 17.013 1.00 81.38 97 PRO A C 1
ATOM 778 O O . PRO A 1 97 ? -16.207 -20.780 17.005 1.00 81.38 97 PRO A O 1
ATOM 781 N N . LEU A 1 98 ? -16.860 -18.649 16.657 1.00 66.94 98 LEU A N 1
ATOM 782 C CA . LEU A 1 98 ? -15.518 -18.179 16.362 1.00 66.94 98 LEU A CA 1
ATOM 783 C C . LEU A 1 98 ? -14.670 -18.305 17.636 1.00 66.94 98 LEU A C 1
ATOM 785 O O . LEU A 1 98 ? -15.177 -18.067 18.741 1.00 66.94 98 LEU A O 1
ATOM 789 N N . PRO A 1 99 ? -13.382 -18.670 17.516 1.00 64.19 99 PRO A N 1
ATOM 790 C CA . PRO A 1 99 ? -12.476 -18.586 18.648 1.00 64.19 99 PRO A CA 1
ATOM 791 C C . PRO A 1 99 ? -12.508 -17.159 19.225 1.00 64.19 99 PRO A C 1
ATOM 793 O O . PRO A 1 99 ? -12.777 -16.205 18.487 1.00 64.19 99 PRO A O 1
ATOM 796 N N . PRO A 1 100 ? -12.274 -16.999 20.540 1.00 62.53 100 PRO A N 1
ATOM 797 C CA . PRO A 1 100 ? -12.332 -15.698 21.199 1.00 62.53 100 PRO A CA 1
ATOM 798 C C . PRO A 1 100 ? -11.487 -14.657 20.456 1.00 62.53 100 PRO A C 1
ATOM 800 O O . PRO A 1 100 ? -10.477 -14.997 19.837 1.00 62.53 100 PRO A O 1
ATOM 803 N N . THR A 1 101 ? -11.920 -13.392 20.530 1.00 59.94 101 THR A N 1
ATOM 804 C CA . THR A 1 101 ? -11.255 -12.231 19.916 1.00 59.94 101 THR A CA 1
ATOM 805 C C . THR A 1 101 ? -9.743 -12.320 20.052 1.00 59.94 101 THR A C 1
ATOM 807 O O . THR A 1 101 ? -9.252 -12.653 21.131 1.00 59.94 101 THR A O 1
ATOM 810 N N . ALA A 1 102 ? -9.027 -11.994 18.974 1.00 61.97 102 ALA A N 1
ATOM 811 C CA . ALA A 1 102 ? -7.573 -12.045 18.930 1.00 61.97 102 ALA A CA 1
ATOM 812 C C . ALA A 1 102 ? -6.965 -11.365 20.168 1.00 61.97 102 ALA A C 1
ATOM 814 O O . ALA A 1 102 ? -7.115 -10.159 20.370 1.00 61.97 102 ALA A O 1
ATOM 815 N N . SER A 1 103 ? -6.299 -12.155 21.011 1.00 71.75 103 SER A N 1
ATOM 816 C CA . SER A 1 103 ? -5.454 -11.623 22.076 1.00 71.75 103 SER A CA 1
ATOM 817 C C . SER A 1 103 ? -4.334 -10.783 21.455 1.00 71.75 103 SER A C 1
ATOM 819 O O . SER A 1 103 ? -3.911 -11.080 20.331 1.00 71.75 103 SER A O 1
ATOM 821 N N . PRO A 1 104 ? -3.808 -9.771 22.171 1.00 79.44 104 PRO A N 1
ATOM 822 C CA . PRO A 1 104 ? -2.579 -9.104 21.761 1.00 79.44 104 PRO A CA 1
ATOM 823 C C . PRO A 1 104 ? -1.488 -10.130 21.409 1.00 79.44 104 PRO A C 1
ATOM 825 O O . PRO A 1 104 ? -1.454 -11.201 22.028 1.00 79.44 104 PRO A O 1
ATOM 828 N N . PRO A 1 105 ? -0.602 -9.829 20.442 1.00 85.12 105 PRO A N 1
ATOM 829 C CA . PRO A 1 105 ? 0.458 -10.748 20.057 1.00 85.12 105 PRO A CA 1
ATOM 830 C C . PRO A 1 105 ? 1.284 -11.177 21.274 1.00 85.12 105 PRO A C 1
ATOM 832 O O . PRO A 1 105 ? 1.750 -10.337 22.045 1.00 85.12 105 PRO A O 1
ATOM 835 N N . ASP A 1 106 ? 1.490 -12.483 21.435 1.00 91.69 106 ASP A N 1
ATOM 836 C CA . ASP A 1 106 ? 2.377 -13.025 22.464 1.00 91.69 106 ASP A CA 1
ATOM 837 C C . ASP A 1 106 ? 3.834 -12.730 22.076 1.00 91.69 106 ASP A C 1
ATOM 839 O O . ASP A 1 106 ? 4.467 -13.466 21.311 1.00 91.69 106 ASP A O 1
ATOM 843 N N . LEU A 1 107 ? 4.353 -11.603 22.571 1.00 94.69 107 LEU A N 1
ATOM 844 C CA . LEU A 1 107 ? 5.699 -11.141 22.244 1.00 94.69 107 LEU A CA 1
ATOM 845 C C . LEU A 1 107 ? 6.787 -12.097 22.729 1.00 94.69 107 LEU A C 1
ATOM 847 O O . LEU A 1 107 ? 7.831 -12.179 22.086 1.00 94.69 107 LEU A O 1
ATOM 851 N N . ASP A 1 108 ? 6.575 -12.829 23.820 1.00 95.06 108 ASP A N 1
ATOM 852 C CA . ASP A 1 108 ? 7.582 -13.758 24.333 1.00 95.06 108 ASP A CA 1
ATOM 853 C C . ASP A 1 108 ? 7.690 -14.981 23.427 1.00 95.06 108 ASP A C 1
ATOM 855 O O . ASP A 1 108 ? 8.796 -15.377 23.036 1.00 95.06 108 ASP A O 1
ATOM 859 N N . ARG A 1 109 ? 6.546 -15.505 22.974 1.00 94.94 109 ARG A N 1
ATOM 860 C CA . ARG A 1 109 ? 6.507 -16.537 21.935 1.00 94.94 109 ARG A CA 1
ATOM 861 C C . ARG A 1 109 ? 7.132 -16.053 20.627 1.00 94.94 109 ARG A C 1
ATOM 863 O O . ARG A 1 109 ? 7.920 -16.790 20.031 1.00 94.94 109 ARG A O 1
ATOM 870 N N . LEU A 1 110 ? 6.813 -14.838 20.178 1.00 95.75 110 LEU A N 1
ATOM 871 C CA . LEU A 1 110 ? 7.368 -14.279 18.939 1.00 95.75 110 LEU A CA 1
ATOM 872 C C . LEU A 1 110 ? 8.881 -14.045 19.042 1.00 95.75 110 LEU A C 1
ATOM 874 O O . LEU A 1 110 ? 9.615 -14.369 18.109 1.00 95.75 110 LEU A O 1
ATOM 878 N N . ARG A 1 111 ? 9.384 -13.564 20.186 1.00 96.88 111 ARG A N 1
ATOM 879 C CA . ARG A 1 111 ? 10.828 -13.432 20.453 1.00 96.88 111 ARG A CA 1
ATOM 880 C C . ARG A 1 111 ? 11.531 -14.783 20.452 1.00 96.88 111 ARG A C 1
ATOM 882 O O . ARG A 1 111 ? 12.601 -14.904 19.847 1.00 96.88 111 ARG A O 1
ATOM 889 N N . ALA A 1 112 ? 10.941 -15.798 21.080 1.00 96.31 112 ALA A N 1
ATOM 890 C CA . ALA A 1 112 ? 11.477 -17.156 21.062 1.00 96.31 112 ALA A CA 1
ATOM 891 C C . ALA A 1 112 ? 11.551 -17.709 19.627 1.00 96.31 112 ALA A C 1
ATOM 893 O O . ALA A 1 112 ? 12.608 -18.182 19.205 1.00 96.31 112 ALA A O 1
ATOM 894 N N . ALA A 1 113 ? 10.476 -17.561 18.845 1.00 95.75 113 ALA A N 1
ATOM 895 C CA . ALA A 1 113 ? 10.432 -17.980 17.444 1.00 95.75 113 ALA A CA 1
ATOM 896 C C . ALA A 1 113 ? 11.468 -17.235 16.582 1.00 95.75 113 ALA A C 1
ATOM 898 O O . ALA A 1 113 ? 12.249 -17.859 15.861 1.00 95.75 113 ALA A O 1
ATOM 899 N N . ALA A 1 114 ? 11.547 -15.907 16.706 1.00 95.94 114 ALA A N 1
ATOM 900 C CA . ALA A 1 114 ? 12.507 -15.081 15.976 1.00 95.94 114 ALA A CA 1
ATOM 901 C C . ALA A 1 114 ? 13.966 -15.422 16.329 1.00 95.94 114 ALA A C 1
ATOM 903 O O . ALA A 1 114 ? 14.860 -15.276 15.487 1.00 95.94 114 ALA A O 1
ATOM 904 N N . SER A 1 115 ? 14.223 -15.886 17.555 1.00 93.44 115 SER A N 1
ATOM 905 C CA . SER A 1 115 ? 15.548 -16.339 18.002 1.00 93.44 115 SER A CA 1
ATOM 906 C C . SER A 1 115 ? 15.955 -17.669 17.362 1.00 93.44 115 SER A C 1
ATOM 908 O O . SER A 1 115 ? 17.141 -17.887 17.130 1.00 93.44 115 SER A O 1
ATOM 910 N N . GLY A 1 116 ? 14.981 -18.506 16.985 1.00 89.00 116 GLY A N 1
ATOM 911 C CA . GLY A 1 116 ? 15.179 -19.751 16.232 1.00 89.00 116 GLY A CA 1
ATOM 912 C C . GLY A 1 116 ? 15.694 -19.570 14.796 1.00 89.00 116 GLY A C 1
ATOM 913 O O . GLY A 1 116 ? 16.091 -20.547 14.171 1.00 89.00 116 GLY A O 1
ATOM 914 N N . GLY A 1 117 ? 15.743 -18.335 14.278 1.00 82.25 117 GLY A N 1
ATOM 915 C CA . GLY A 1 117 ? 16.519 -17.991 13.078 1.00 82.25 117 GLY A CA 1
ATOM 916 C C . GLY A 1 117 ? 15.766 -17.938 11.744 1.00 82.25 117 GLY A C 1
ATOM 917 O O . GLY A 1 117 ? 16.415 -17.696 10.732 1.00 82.25 117 GLY A O 1
ATOM 918 N N . GLY A 1 118 ? 14.440 -18.101 11.714 1.00 93.62 118 GLY A N 1
ATOM 919 C CA . GLY A 1 118 ? 13.640 -17.986 10.482 1.00 93.62 118 GLY A CA 1
ATOM 920 C C . GLY A 1 118 ? 13.378 -16.536 10.053 1.00 93.62 118 GLY A C 1
ATOM 921 O O . GLY A 1 118 ? 13.188 -15.668 10.909 1.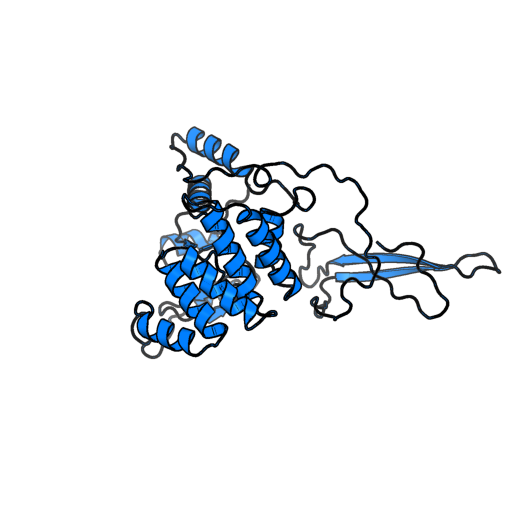00 93.62 118 GLY A O 1
ATOM 922 N N . ALA A 1 119 ? 13.353 -16.266 8.742 1.00 96.56 119 ALA A N 1
ATOM 923 C CA . ALA A 1 119 ? 13.042 -14.935 8.212 1.00 96.56 119 ALA A CA 1
ATOM 924 C C . ALA A 1 119 ? 11.599 -14.525 8.536 1.00 96.56 119 ALA A C 1
ATOM 926 O O . ALA A 1 119 ? 11.382 -13.442 9.078 1.00 96.56 119 ALA A O 1
ATOM 927 N N . GLU A 1 120 ? 10.644 -15.430 8.307 1.00 96.06 120 GLU A N 1
ATOM 928 C CA . GLU A 1 120 ? 9.229 -15.247 8.648 1.00 96.06 120 GLU A CA 1
ATOM 929 C C . GLU A 1 120 ? 9.040 -14.916 10.132 1.00 96.06 120 GLU A C 1
ATOM 931 O O . GLU A 1 120 ? 8.507 -13.865 10.456 1.00 96.06 120 GLU A O 1
ATOM 936 N N . ALA A 1 121 ? 9.604 -15.713 11.045 1.00 97.06 121 ALA A N 1
ATOM 937 C CA . ALA A 1 121 ? 9.477 -15.457 12.482 1.00 97.06 121 ALA A CA 1
ATOM 938 C C . ALA A 1 121 ? 10.046 -14.088 12.912 1.00 97.06 121 ALA A C 1
ATOM 940 O O . ALA A 1 121 ? 9.531 -13.448 13.830 1.00 97.06 121 ALA A O 1
ATOM 941 N N . LYS A 1 122 ? 11.117 -13.614 12.259 1.00 98.12 122 LYS A N 1
ATOM 942 C CA . LYS A 1 122 ? 11.648 -12.262 12.495 1.00 98.12 122 LYS A CA 1
ATOM 943 C C . LYS A 1 122 ? 10.731 -11.182 11.932 1.00 98.12 122 LYS A C 1
ATOM 945 O O . LYS A 1 122 ? 10.591 -10.143 12.574 1.00 98.12 122 LYS A O 1
ATOM 950 N N . ARG A 1 123 ? 10.130 -11.419 10.764 1.00 97.12 123 ARG A N 1
ATOM 951 C CA . ARG A 1 123 ? 9.146 -10.528 10.144 1.00 97.12 123 ARG A CA 1
ATOM 952 C C . ARG A 1 123 ? 7.886 -10.431 11.008 1.00 97.12 123 ARG A C 1
ATOM 954 O O . ARG A 1 123 ? 7.477 -9.319 11.300 1.00 97.12 123 ARG A O 1
ATOM 961 N N . ASP A 1 124 ? 7.371 -11.541 11.522 1.00 95.94 124 ASP A N 1
ATOM 962 C CA . ASP A 1 124 ? 6.189 -11.567 12.392 1.00 95.94 124 ASP A CA 1
ATOM 963 C C . ASP A 1 124 ? 6.426 -10.829 13.717 1.00 95.94 124 ASP A C 1
ATOM 965 O O . ASP A 1 124 ? 5.582 -10.054 14.168 1.00 95.94 124 ASP A O 1
ATOM 969 N N . LEU A 1 125 ? 7.600 -11.013 14.337 1.00 97.62 125 LEU A N 1
ATOM 970 C CA . LEU A 1 125 ? 7.968 -10.225 15.515 1.00 97.62 125 LEU A CA 1
ATOM 971 C C . LEU A 1 125 ? 8.066 -8.732 15.171 1.00 97.62 125 LEU A C 1
ATOM 973 O O . LEU A 1 125 ? 7.598 -7.901 15.942 1.00 97.62 125 LEU A O 1
ATOM 977 N N . ALA A 1 126 ? 8.661 -8.380 14.029 1.00 98.00 126 ALA A N 1
ATOM 978 C CA . ALA A 1 126 ? 8.762 -6.991 13.594 1.00 98.00 126 ALA A CA 1
ATOM 979 C C . ALA A 1 126 ? 7.387 -6.363 13.319 1.00 98.00 126 ALA A C 1
ATOM 981 O O . ALA A 1 126 ? 7.168 -5.223 13.727 1.00 98.00 126 ALA A O 1
ATOM 982 N N . ASP A 1 127 ? 6.465 -7.101 12.695 1.00 96.44 127 ASP A N 1
ATOM 983 C CA . ASP A 1 127 ? 5.078 -6.681 12.480 1.00 96.44 127 ASP A C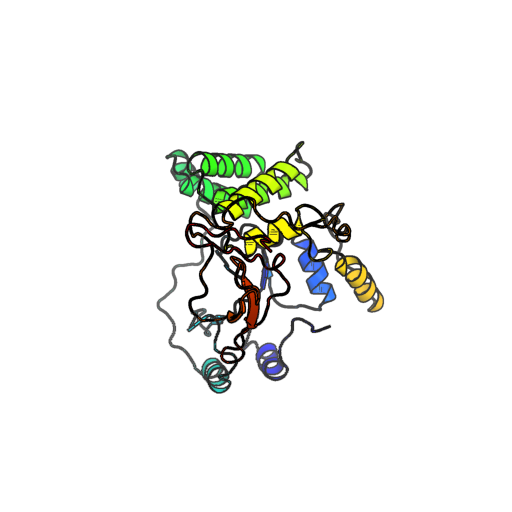A 1
ATOM 984 C C . ASP A 1 127 ? 4.395 -6.394 13.822 1.00 96.44 127 ASP A C 1
ATOM 986 O O . ASP A 1 127 ? 3.809 -5.328 14.008 1.00 96.44 127 ASP A O 1
ATOM 990 N N . ALA A 1 128 ? 4.511 -7.315 14.785 1.00 95.56 128 ALA A N 1
ATOM 991 C CA . ALA A 1 128 ? 3.907 -7.164 16.105 1.00 95.56 128 ALA A CA 1
ATOM 992 C C . ALA A 1 128 ? 4.473 -5.953 16.862 1.00 95.56 128 ALA A C 1
ATOM 994 O O . ALA A 1 128 ? 3.709 -5.145 17.386 1.00 95.56 128 ALA A O 1
ATOM 995 N N . LEU A 1 129 ? 5.801 -5.792 16.887 1.00 97.06 129 LEU A N 1
ATOM 996 C CA . LEU A 1 129 ? 6.450 -4.639 17.520 1.00 97.06 129 LEU A CA 1
ATOM 997 C C . LEU A 1 129 ? 6.051 -3.324 16.835 1.00 97.06 129 LEU A C 1
ATOM 999 O O . LEU A 1 129 ? 5.789 -2.332 17.513 1.00 97.06 129 LEU A O 1
ATOM 1003 N N . PHE A 1 130 ? 5.945 -3.317 15.504 1.00 95.69 130 PHE A N 1
ATOM 1004 C CA . PHE A 1 130 ? 5.481 -2.155 14.750 1.00 95.69 130 PHE A CA 1
ATOM 1005 C C . PHE A 1 130 ? 4.046 -1.767 15.128 1.00 95.69 130 PHE A C 1
ATOM 1007 O O . PHE A 1 130 ? 3.787 -0.601 15.421 1.00 95.69 130 PHE A O 1
ATOM 1014 N N . LEU A 1 131 ? 3.123 -2.733 15.155 1.00 91.25 131 LEU A N 1
ATOM 1015 C CA . LEU A 1 131 ? 1.716 -2.496 15.501 1.00 91.25 131 LEU A CA 1
ATOM 1016 C C . LEU A 1 131 ? 1.533 -2.021 16.947 1.00 91.25 131 LEU A C 1
ATOM 1018 O O . LEU A 1 131 ? 0.610 -1.260 17.228 1.00 91.25 131 LEU A O 1
ATOM 1022 N N . LEU A 1 132 ? 2.411 -2.449 17.857 1.00 92.38 132 LEU A N 1
ATOM 1023 C CA . LEU A 1 132 ? 2.414 -2.014 19.255 1.00 92.38 132 LEU A CA 1
ATOM 1024 C C . LEU A 1 132 ? 3.099 -0.652 19.468 1.00 92.38 132 LEU A C 1
ATOM 1026 O O . LEU A 1 132 ? 3.102 -0.149 20.589 1.00 92.38 132 LEU A O 1
ATOM 1030 N N . GLY A 1 133 ? 3.646 -0.035 18.414 1.00 91.31 133 GLY A N 1
ATOM 1031 C CA . GLY A 1 133 ? 4.294 1.276 18.496 1.00 91.31 133 GLY A CA 1
ATOM 1032 C C . GLY A 1 133 ? 5.664 1.247 19.178 1.00 91.31 133 GLY A C 1
ATOM 1033 O O . GLY A 1 133 ? 6.088 2.249 19.752 1.00 91.31 133 GLY A O 1
ATOM 1034 N N . GLU A 1 134 ? 6.355 0.107 19.134 1.00 94.12 134 GLU A N 1
ATOM 1035 C CA . GLU A 1 134 ? 7.700 -0.038 19.691 1.00 94.12 134 GLU A CA 1
ATOM 1036 C C . GLU A 1 134 ? 8.748 0.725 18.868 1.00 94.12 134 GLU A C 1
ATOM 1038 O O . GLU A 1 134 ? 8.517 1.169 17.738 1.00 94.12 134 GLU A O 1
ATOM 1043 N N . LYS A 1 135 ? 9.952 0.875 19.432 1.00 94.12 135 LYS A N 1
ATOM 1044 C CA . LYS A 1 135 ? 11.035 1.644 18.800 1.00 94.12 135 LYS A CA 1
ATOM 1045 C C . LYS A 1 135 ? 11.377 1.109 17.407 1.00 94.12 135 LYS A C 1
ATOM 1047 O O . LYS A 1 135 ? 11.792 -0.042 17.245 1.00 94.12 135 LYS A O 1
ATOM 1052 N N . LEU A 1 136 ? 11.340 2.004 16.416 1.00 97.00 136 LEU A N 1
ATOM 1053 C CA . LEU A 1 136 ? 11.595 1.673 15.010 1.00 97.00 136 LEU A CA 1
ATOM 1054 C C . LEU A 1 136 ? 12.975 1.052 14.764 1.00 97.00 136 LEU A C 1
ATOM 1056 O O . LEU A 1 136 ? 13.145 0.304 13.809 1.00 97.00 136 LEU A O 1
ATOM 1060 N N . ASP A 1 137 ? 13.962 1.306 15.623 1.00 97.75 137 ASP A N 1
ATOM 1061 C CA . ASP A 1 137 ? 15.287 0.694 15.506 1.00 97.75 137 ASP A CA 1
ATOM 1062 C C . ASP A 1 137 ? 15.270 -0.832 15.624 1.00 97.75 137 ASP A C 1
ATOM 1064 O O . ASP A 1 137 ? 15.975 -1.511 14.870 1.00 97.75 137 ASP A O 1
ATOM 1068 N N . GLU A 1 138 ? 14.474 -1.380 16.544 1.00 96.88 138 GLU A N 1
ATOM 1069 C CA . GLU A 1 138 ? 14.355 -2.828 16.704 1.00 96.88 138 GLU A CA 1
ATOM 1070 C C . GLU A 1 138 ? 13.557 -3.442 15.552 1.00 96.88 138 GLU A C 1
ATOM 1072 O O . GLU A 1 138 ? 13.990 -4.441 14.973 1.00 96.88 138 GLU A O 1
ATOM 1077 N N . VAL A 1 139 ? 12.459 -2.791 15.160 1.00 98.38 139 VAL A N 1
ATOM 1078 C CA . VAL A 1 139 ? 11.635 -3.178 14.007 1.00 98.38 139 VAL A CA 1
ATOM 1079 C C . VAL A 1 139 ? 12.482 -3.238 12.729 1.00 98.38 139 VAL A C 1
ATOM 1081 O O . VAL A 1 139 ? 12.525 -4.263 12.048 1.00 98.38 139 VAL A O 1
ATOM 1084 N N . ILE A 1 140 ? 13.239 -2.174 12.438 1.00 98.69 140 ILE A N 1
ATOM 1085 C CA . ILE A 1 140 ? 14.151 -2.098 11.288 1.00 98.69 140 ILE A CA 1
ATOM 1086 C C . ILE A 1 140 ? 15.217 -3.192 11.367 1.00 98.69 140 ILE A C 1
ATOM 1088 O O . ILE A 1 140 ? 15.528 -3.816 10.352 1.00 98.69 140 ILE A O 1
ATOM 1092 N N . ARG A 1 141 ? 15.792 -3.448 12.551 1.00 98.31 141 ARG A N 1
ATOM 1093 C CA . ARG A 1 141 ? 16.793 -4.510 12.724 1.00 98.31 141 ARG A CA 1
ATOM 1094 C C . ARG A 1 141 ? 16.211 -5.876 12.357 1.00 98.31 141 ARG A C 1
ATOM 1096 O O . ARG A 1 141 ? 16.869 -6.617 11.632 1.00 98.31 141 ARG A O 1
ATOM 1103 N N . LEU A 1 142 ? 15.011 -6.196 12.838 1.00 98.44 142 LEU A N 1
ATOM 1104 C CA . LEU A 1 142 ? 14.354 -7.478 12.587 1.00 98.44 142 LEU A CA 1
ATOM 1105 C C . LEU A 1 142 ? 13.965 -7.656 11.118 1.00 98.44 142 LEU A C 1
ATOM 1107 O O . LEU A 1 142 ? 14.301 -8.690 10.542 1.00 98.44 142 LEU A O 1
ATOM 1111 N N . TYR A 1 143 ? 13.359 -6.648 10.485 1.00 98.62 143 TYR A N 1
ATOM 1112 C CA . TYR A 1 143 ? 13.066 -6.704 9.049 1.00 98.62 143 TYR A CA 1
ATOM 1113 C C . TYR A 1 143 ? 14.335 -6.819 8.201 1.00 98.62 143 TYR A C 1
ATOM 1115 O O . TYR A 1 143 ? 14.370 -7.588 7.244 1.00 98.62 143 TYR A O 1
ATOM 1123 N N . ARG A 1 144 ? 15.409 -6.106 8.562 1.00 98.50 144 ARG A N 1
ATOM 1124 C CA . ARG A 1 144 ? 16.709 -6.234 7.887 1.00 98.50 144 ARG A CA 1
ATOM 1125 C C . ARG A 1 144 ? 17.290 -7.636 8.047 1.00 98.50 144 ARG A C 1
ATOM 1127 O O . ARG A 1 144 ? 17.843 -8.177 7.094 1.00 98.50 144 ARG A O 1
ATOM 1134 N N . ASP A 1 145 ? 17.186 -8.222 9.237 1.00 98.19 145 ASP A N 1
ATOM 1135 C CA . ASP A 1 145 ? 17.641 -9.591 9.473 1.00 98.19 145 ASP A CA 1
ATOM 1136 C C . ASP A 1 145 ? 16.803 -10.595 8.660 1.00 98.19 145 ASP A C 1
ATOM 1138 O O . ASP A 1 145 ? 17.387 -11.503 8.072 1.00 98.19 145 ASP A O 1
ATOM 1142 N N . ALA A 1 146 ? 15.481 -10.404 8.562 1.00 98.31 146 ALA A N 1
ATOM 1143 C CA . ALA A 1 146 ? 14.592 -11.207 7.717 1.00 98.31 146 ALA A CA 1
ATOM 1144 C C . ALA A 1 146 ? 14.969 -11.101 6.229 1.00 98.31 146 ALA A C 1
ATOM 1146 O O . ALA A 1 146 ? 15.238 -12.117 5.597 1.00 98.31 146 ALA A O 1
ATOM 1147 N N . ALA A 1 147 ? 15.121 -9.882 5.703 1.00 98.06 147 ALA A N 1
ATOM 1148 C CA . ALA A 1 147 ? 15.531 -9.642 4.317 1.00 98.06 147 ALA A CA 1
ATOM 1149 C C . ALA A 1 147 ? 16.941 -10.180 3.999 1.00 98.06 147 ALA A C 1
ATOM 1151 O O . ALA A 1 147 ? 17.238 -10.519 2.858 1.00 98.06 147 ALA A O 1
ATOM 1152 N N . ARG A 1 148 ? 17.835 -10.275 4.993 1.00 97.56 148 ARG A N 1
ATOM 1153 C CA . ARG A 1 148 ? 19.151 -10.912 4.821 1.00 97.56 148 ARG A CA 1
ATOM 1154 C C . ARG A 1 148 ? 19.051 -12.436 4.761 1.00 97.56 148 ARG A C 1
ATOM 1156 O O . ARG A 1 148 ? 19.809 -13.052 4.018 1.00 97.56 148 ARG A O 1
ATOM 1163 N N . LEU A 1 149 ? 18.184 -13.031 5.579 1.00 97.88 149 LEU A N 1
ATOM 1164 C CA . LEU A 1 149 ? 17.964 -14.479 5.606 1.00 97.88 149 LEU A CA 1
ATOM 1165 C C . LEU A 1 149 ? 17.254 -14.954 4.336 1.00 97.88 149 LEU A C 1
ATOM 1167 O O . LEU A 1 149 ? 17.640 -15.972 3.770 1.00 97.88 149 LEU A O 1
ATOM 1171 N N . GLU A 1 150 ? 16.283 -14.177 3.858 1.00 97.88 150 GLU A N 1
ATOM 1172 C CA . GLU A 1 150 ? 15.551 -14.434 2.620 1.00 97.88 150 GLU A CA 1
ATOM 1173 C C . GLU A 1 150 ? 15.597 -13.203 1.695 1.00 97.88 150 GLU A C 1
ATOM 1175 O O . GLU A 1 150 ? 14.679 -12.384 1.684 1.00 97.88 150 GLU A O 1
ATOM 1180 N N . PRO A 1 151 ? 16.637 -13.076 0.843 1.00 97.38 151 PRO A N 1
ATOM 1181 C CA . PRO A 1 151 ? 16.812 -11.928 -0.065 1.00 97.38 151 PRO A CA 1
ATOM 1182 C C . PRO A 1 151 ? 15.761 -11.785 -1.180 1.00 97.38 151 PRO A C 1
ATOM 1184 O O . PRO A 1 151 ? 15.856 -10.887 -2.026 1.00 97.38 151 PRO A O 1
ATOM 1187 N N . ARG A 1 152 ? 14.814 -12.726 -1.250 1.00 95.69 152 ARG A N 1
ATOM 1188 C CA . ARG A 1 152 ? 13.665 -12.722 -2.164 1.00 95.69 152 ARG A CA 1
ATOM 1189 C C . ARG A 1 152 ? 12.329 -12.577 -1.421 1.00 95.69 152 ARG A C 1
ATOM 1191 O O . ARG A 1 152 ? 11.290 -12.674 -2.064 1.00 95.69 152 ARG A O 1
ATOM 1198 N N . ASP A 1 153 ? 12.335 -12.305 -0.114 1.00 95.25 153 ASP A N 1
ATOM 1199 C CA . ASP A 1 153 ? 11.120 -11.936 0.621 1.00 95.25 153 ASP A CA 1
ATOM 1200 C C . ASP A 1 153 ? 10.748 -10.476 0.298 1.00 95.25 153 ASP A C 1
ATOM 1202 O O . ASP A 1 153 ? 11.262 -9.510 0.874 1.00 95.25 153 ASP A O 1
ATOM 1206 N N . GLY A 1 154 ? 9.839 -10.313 -0.666 1.00 94.25 154 GLY A N 1
ATOM 1207 C CA . GLY A 1 154 ? 9.328 -9.004 -1.066 1.00 94.25 154 GLY A CA 1
ATOM 1208 C C . GLY A 1 154 ? 8.567 -8.280 0.051 1.00 94.25 154 GLY A C 1
ATOM 1209 O O . GLY A 1 154 ? 8.624 -7.050 0.117 1.00 94.25 154 GLY A O 1
ATOM 1210 N N . ALA A 1 155 ? 7.916 -9.008 0.965 1.00 94.50 155 ALA A N 1
ATOM 1211 C CA . ALA A 1 155 ? 7.215 -8.407 2.097 1.00 94.50 155 ALA A CA 1
ATOM 1212 C C . ALA A 1 155 ? 8.210 -7.837 3.116 1.00 94.50 155 ALA A C 1
ATOM 1214 O O . ALA A 1 155 ? 8.031 -6.704 3.567 1.00 94.50 155 ALA A O 1
ATOM 1215 N N . ALA A 1 156 ? 9.293 -8.561 3.424 1.00 97.06 156 ALA A N 1
ATOM 1216 C CA . ALA A 1 156 ? 10.361 -8.054 4.289 1.00 97.06 156 ALA A CA 1
ATOM 1217 C C . ALA A 1 156 ? 10.974 -6.765 3.727 1.00 97.06 156 ALA A C 1
ATOM 1219 O O . ALA A 1 156 ? 11.118 -5.786 4.460 1.00 97.06 156 ALA A O 1
ATOM 1220 N N . HIS A 1 157 ? 11.271 -6.725 2.425 1.00 97.88 157 HIS A N 1
ATOM 1221 C CA . HIS A 1 157 ? 11.775 -5.515 1.774 1.00 97.88 157 HIS A CA 1
ATOM 1222 C C . HIS A 1 157 ? 10.761 -4.362 1.810 1.00 97.88 157 HIS A C 1
ATOM 1224 O O . HIS A 1 157 ? 11.112 -3.252 2.211 1.00 97.88 157 HIS A O 1
ATOM 1230 N N . PHE A 1 158 ? 9.492 -4.609 1.476 1.00 95.75 158 PHE A N 1
ATOM 1231 C CA . PHE A 1 158 ? 8.472 -3.561 1.493 1.00 95.75 158 PHE A CA 1
ATOM 1232 C C . PHE A 1 158 ? 8.300 -2.940 2.887 1.00 95.75 158 PHE A C 1
ATOM 1234 O O . PHE A 1 158 ? 8.339 -1.714 3.045 1.00 95.75 158 PHE A O 1
ATOM 1241 N N . ARG A 1 159 ? 8.163 -3.791 3.910 1.00 96.81 159 ARG A N 1
ATOM 1242 C CA . ARG A 1 159 ? 7.959 -3.384 5.307 1.00 96.81 159 ARG A CA 1
ATOM 1243 C C . ARG A 1 159 ? 9.188 -2.703 5.896 1.00 96.81 159 ARG A C 1
ATOM 1245 O O . ARG A 1 159 ? 9.050 -1.709 6.607 1.00 96.81 159 ARG A O 1
ATOM 1252 N N . LEU A 1 160 ? 10.387 -3.157 5.530 1.00 98.06 160 LEU A N 1
ATOM 1253 C CA . LEU A 1 160 ? 11.633 -2.479 5.877 1.00 98.06 160 LEU A CA 1
ATOM 1254 C C . LEU A 1 160 ? 11.673 -1.056 5.309 1.00 98.06 160 LEU A C 1
ATOM 1256 O O . LEU A 1 160 ? 12.054 -0.127 6.021 1.00 98.06 160 LEU A O 1
ATOM 1260 N N . GLY A 1 161 ? 11.231 -0.868 4.061 1.00 96.69 161 GLY A N 1
ATOM 1261 C CA . GLY A 1 161 ? 11.141 0.459 3.462 1.00 96.69 161 GLY A CA 1
ATOM 1262 C C . GLY A 1 161 ? 10.153 1.372 4.196 1.00 96.69 161 GLY A C 1
ATOM 1263 O O . GLY A 1 161 ? 10.474 2.522 4.495 1.00 96.69 161 GLY A O 1
ATOM 1264 N N . VAL A 1 162 ? 8.988 0.839 4.590 1.00 95.62 162 VAL A N 1
ATOM 1265 C CA . VAL A 1 162 ? 8.002 1.558 5.421 1.00 95.62 162 VAL A CA 1
ATOM 1266 C C . VAL A 1 162 ? 8.596 1.965 6.770 1.00 95.62 162 VAL A C 1
ATOM 1268 O O . VAL A 1 162 ? 8.457 3.118 7.174 1.00 95.62 162 VAL A O 1
ATOM 1271 N N . ALA A 1 163 ? 9.308 1.061 7.442 1.00 97.44 163 ALA A N 1
ATOM 1272 C CA . ALA A 1 163 ? 9.924 1.345 8.734 1.00 97.44 163 ALA A CA 1
ATOM 1273 C C . ALA A 1 163 ? 11.040 2.405 8.633 1.00 97.44 163 ALA A C 1
ATOM 1275 O O . ALA A 1 163 ? 11.103 3.308 9.468 1.00 97.44 163 ALA A O 1
ATOM 1276 N N . TYR A 1 164 ? 11.886 2.350 7.595 1.00 97.75 164 TYR A N 1
ATOM 1277 C CA . TYR A 1 164 ? 12.890 3.391 7.340 1.00 97.75 164 TYR A CA 1
ATOM 1278 C C . TYR A 1 164 ? 12.256 4.751 7.074 1.00 97.75 164 TYR A C 1
ATOM 1280 O O . TYR A 1 164 ? 12.727 5.755 7.609 1.00 97.75 164 TYR A O 1
ATOM 1288 N N . ARG A 1 165 ? 11.180 4.783 6.283 1.00 94.69 165 ARG A N 1
ATOM 1289 C CA . ARG A 1 165 ? 10.437 6.009 6.006 1.00 94.69 165 ARG A CA 1
ATOM 1290 C C . ARG A 1 165 ? 9.864 6.617 7.284 1.00 94.69 165 ARG A C 1
ATOM 1292 O O . ARG A 1 165 ? 10.116 7.780 7.565 1.00 94.69 165 ARG A O 1
ATOM 1299 N N . LEU A 1 166 ? 9.187 5.820 8.104 1.00 94.31 166 LEU A N 1
ATOM 1300 C CA . LEU A 1 166 ? 8.638 6.309 9.369 1.00 94.31 166 LEU A CA 1
ATOM 1301 C C . LEU A 1 166 ? 9.731 6.791 10.327 1.00 94.31 166 LEU A C 1
ATOM 1303 O O . LEU A 1 166 ? 9.543 7.794 11.010 1.00 94.31 166 LEU A O 1
ATOM 1307 N N . ARG A 1 167 ? 10.907 6.145 10.345 1.00 95.75 167 ARG A N 1
ATOM 1308 C CA . ARG A 1 167 ? 12.022 6.642 11.163 1.00 95.75 167 ARG A CA 1
ATOM 1309 C C . ARG A 1 167 ? 12.557 7.960 10.617 1.00 95.75 167 ARG A C 1
ATOM 1311 O O . ARG A 1 167 ? 12.831 8.857 11.408 1.00 95.75 167 ARG A O 1
ATOM 1318 N N . HIS A 1 168 ? 12.659 8.101 9.296 1.00 94.38 168 HIS A N 1
ATOM 1319 C CA . HIS A 1 168 ? 13.045 9.353 8.644 1.00 94.38 168 HIS A CA 1
ATOM 1320 C C . HIS A 1 168 ? 12.133 10.530 9.021 1.00 94.38 168 HIS A C 1
ATOM 1322 O O . HIS A 1 168 ? 12.629 11.652 9.153 1.00 94.38 168 HIS A O 1
ATOM 1328 N N . ASP A 1 169 ? 10.846 10.258 9.208 1.00 92.38 169 ASP A N 1
ATOM 1329 C CA . ASP A 1 169 ? 9.807 11.230 9.562 1.00 92.38 169 ASP A CA 1
ATOM 1330 C C . ASP A 1 169 ? 9.706 11.498 11.073 1.00 92.38 169 ASP A C 1
ATOM 1332 O O . ASP A 1 169 ? 9.020 12.421 11.507 1.00 92.38 169 ASP A O 1
ATOM 1336 N N . SER A 1 170 ? 10.396 10.699 11.888 1.00 92.25 170 SER A N 1
ATOM 1337 C CA . SER A 1 170 ? 10.386 10.796 13.349 1.00 92.25 170 SER A CA 1
ATOM 1338 C C . SER A 1 170 ? 11.555 11.634 13.895 1.00 92.25 170 SER A C 1
ATOM 1340 O O . SER A 1 170 ? 12.544 11.867 13.193 1.00 92.25 170 SER A O 1
ATOM 1342 N N . PRO A 1 171 ? 11.525 12.023 15.185 1.00 93.06 171 PRO A N 1
ATOM 1343 C CA . PRO A 1 171 ? 12.688 12.605 15.860 1.00 93.06 171 PRO A CA 1
ATOM 1344 C C . PRO A 1 171 ? 13.942 11.712 15.842 1.00 93.06 171 PRO A C 1
ATOM 1346 O O . PRO A 1 171 ? 15.054 12.230 15.907 1.00 93.06 171 PRO A O 1
ATOM 1349 N N . ASP A 1 172 ? 13.780 10.391 15.690 1.00 93.75 172 ASP A N 1
ATOM 1350 C CA . ASP A 1 172 ? 14.872 9.406 15.649 1.00 93.75 172 ASP A CA 1
ATOM 1351 C C . ASP A 1 172 ? 15.497 9.244 14.246 1.00 93.75 172 ASP A C 1
ATOM 1353 O O . ASP A 1 172 ? 16.218 8.272 13.977 1.00 93.75 172 ASP A O 1
ATOM 1357 N N . ARG A 1 173 ? 15.213 10.175 13.324 1.00 94.88 173 ARG A N 1
ATOM 1358 C CA . ARG A 1 173 ? 15.683 10.128 11.935 1.00 94.88 173 ARG A CA 1
ATOM 1359 C C . ARG A 1 173 ? 17.193 9.981 11.828 1.00 94.88 173 ARG A C 1
ATOM 1361 O O . ARG A 1 173 ? 17.961 10.642 12.530 1.00 94.88 173 ARG A O 1
ATOM 1368 N N . ARG A 1 174 ? 17.638 9.167 10.869 1.00 96.56 174 ARG A N 1
ATOM 1369 C CA . ARG A 1 174 ? 19.063 8.980 10.580 1.00 96.56 174 ARG A CA 1
ATOM 1370 C C . ARG A 1 174 ? 19.403 9.366 9.142 1.00 96.56 174 ARG A C 1
ATOM 1372 O O . ARG A 1 174 ? 18.560 9.243 8.247 1.00 96.56 174 ARG A O 1
ATOM 1379 N N . PRO A 1 175 ? 20.655 9.790 8.883 1.00 96.44 175 PRO A N 1
ATOM 1380 C CA . PRO A 1 175 ? 21.115 10.047 7.526 1.00 96.44 175 PRO A CA 1
ATOM 1381 C C . PRO A 1 175 ? 20.878 8.846 6.598 1.00 96.44 175 PRO A C 1
ATOM 1383 O O . PRO A 1 175 ? 21.210 7.699 6.921 1.00 96.44 175 PRO A O 1
ATOM 1386 N N . GLY A 1 176 ? 20.287 9.124 5.436 1.00 94.81 176 GLY A N 1
ATOM 1387 C CA . GLY A 1 176 ? 20.020 8.133 4.394 1.00 94.81 176 GLY A CA 1
ATOM 1388 C C . GLY A 1 176 ? 18.824 7.210 4.642 1.00 94.81 176 GLY A C 1
ATOM 1389 O O . GLY A 1 176 ? 18.613 6.311 3.837 1.00 94.81 176 GLY A O 1
ATOM 1390 N N . ASP A 1 177 ? 18.037 7.391 5.709 1.00 95.69 177 ASP A N 1
ATOM 1391 C CA . ASP A 1 177 ? 16.841 6.561 5.941 1.00 95.69 177 ASP A CA 1
ATOM 1392 C C . ASP A 1 177 ? 15.827 6.662 4.797 1.00 95.69 177 ASP A C 1
ATOM 1394 O O . ASP A 1 177 ? 15.318 5.644 4.342 1.00 95.69 177 ASP A O 1
ATOM 1398 N N . PHE A 1 178 ? 15.606 7.864 4.261 1.00 92.75 178 PHE A N 1
ATOM 1399 C CA . PHE A 1 178 ? 14.718 8.047 3.115 1.00 92.75 178 PHE A CA 1
ATOM 1400 C C . PHE A 1 178 ? 15.205 7.296 1.867 1.00 92.75 178 PHE A C 1
ATOM 1402 O O . PHE A 1 178 ? 14.425 6.601 1.224 1.00 92.75 178 PHE A O 1
ATOM 1409 N N . GLN A 1 179 ? 16.509 7.353 1.569 1.00 92.50 179 GLN A N 1
ATOM 1410 C CA . GLN A 1 179 ? 17.076 6.609 0.442 1.00 92.50 179 GLN A CA 1
ATOM 1411 C C . GLN A 1 179 ? 16.932 5.095 0.641 1.00 92.50 179 GLN A C 1
ATOM 1413 O O . GLN A 1 179 ? 16.479 4.404 -0.262 1.00 92.50 179 GLN A O 1
ATOM 1418 N N . LYS A 1 180 ? 17.211 4.582 1.848 1.00 96.69 180 LYS A N 1
ATOM 1419 C CA . LYS A 1 180 ? 17.014 3.157 2.169 1.00 96.69 180 LYS A CA 1
ATOM 1420 C C . LYS A 1 180 ? 15.559 2.725 2.019 1.00 96.69 180 LYS A C 1
ATOM 1422 O O . LYS A 1 180 ? 15.307 1.583 1.640 1.00 96.69 180 LYS A O 1
ATOM 1427 N N . ALA A 1 181 ? 14.607 3.610 2.324 1.00 95.31 181 ALA A N 1
ATOM 1428 C CA . ALA A 1 181 ? 13.196 3.333 2.102 1.00 95.31 181 ALA A CA 1
ATOM 1429 C C . ALA A 1 181 ? 12.906 3.092 0.615 1.00 95.31 181 ALA A C 1
ATOM 1431 O O . ALA A 1 181 ? 12.337 2.058 0.265 1.00 95.31 181 ALA A O 1
ATOM 1432 N N . ILE A 1 182 ? 13.377 3.999 -0.246 1.00 92.19 182 ILE A N 1
ATOM 1433 C CA . ILE A 1 182 ? 13.248 3.897 -1.705 1.00 92.19 182 ILE A CA 1
ATOM 1434 C C . ILE A 1 182 ? 13.931 2.627 -2.227 1.00 92.19 182 ILE A C 1
ATOM 1436 O O . ILE A 1 182 ? 13.300 1.855 -2.946 1.00 92.19 182 ILE A O 1
ATOM 1440 N N . ASP A 1 183 ? 15.175 2.364 -1.822 1.00 94.19 183 ASP A N 1
ATOM 1441 C CA . ASP A 1 183 ? 15.946 1.199 -2.275 1.00 94.19 183 AS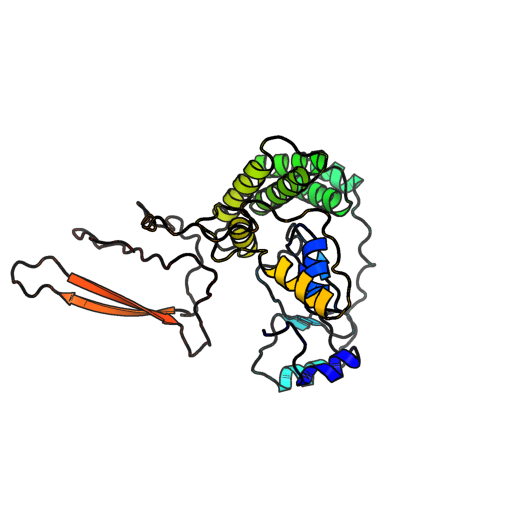P A CA 1
ATOM 1442 C C . ASP A 1 183 ? 15.225 -0.119 -1.947 1.00 94.19 183 ASP A C 1
ATOM 1444 O O . ASP A 1 183 ? 15.138 -1.025 -2.778 1.00 94.19 183 ASP A O 1
ATOM 1448 N N . HIS A 1 184 ? 14.659 -0.231 -0.743 1.00 96.50 184 HIS A N 1
ATOM 1449 C CA . HIS A 1 184 ? 13.940 -1.433 -0.333 1.00 96.50 184 HIS A CA 1
ATOM 1450 C C . HIS A 1 184 ? 12.560 -1.572 -0.977 1.00 96.50 184 HIS A C 1
ATOM 1452 O O . HIS A 1 184 ? 12.157 -2.694 -1.283 1.00 96.50 184 HIS A O 1
ATOM 1458 N N . TRP A 1 185 ? 11.845 -0.479 -1.243 1.00 94.50 185 TRP A N 1
ATOM 1459 C CA . TRP A 1 185 ? 10.615 -0.554 -2.034 1.00 94.50 185 TRP A CA 1
ATOM 1460 C C . TRP A 1 185 ? 10.889 -0.938 -3.487 1.00 94.50 185 TRP A C 1
ATOM 1462 O O . TRP A 1 185 ? 10.168 -1.783 -4.015 1.00 94.50 185 TRP A O 1
ATOM 1472 N N . ASN A 1 186 ? 11.956 -0.409 -4.097 1.00 92.50 186 ASN A N 1
ATOM 1473 C CA . ASN A 1 186 ? 12.385 -0.806 -5.438 1.00 92.50 186 ASN A CA 1
ATOM 1474 C C . ASN A 1 186 ? 12.719 -2.292 -5.456 1.00 92.50 186 ASN A C 1
ATOM 1476 O O . ASN A 1 186 ? 12.211 -3.023 -6.297 1.00 92.50 186 ASN A O 1
ATOM 1480 N N . ARG A 1 187 ? 13.456 -2.778 -4.453 1.00 95.25 187 ARG A N 1
ATOM 1481 C CA . ARG A 1 187 ? 13.747 -4.206 -4.329 1.00 95.25 187 ARG A CA 1
ATOM 1482 C C . ARG A 1 187 ? 12.487 -5.063 -4.175 1.00 95.25 187 ARG A C 1
ATOM 1484 O O . ARG A 1 187 ? 12.402 -6.148 -4.745 1.00 95.25 187 ARG A O 1
ATOM 1491 N N . ALA A 1 188 ? 11.507 -4.597 -3.404 1.00 94.62 188 ALA A N 1
ATOM 1492 C CA . ALA A 1 188 ? 10.247 -5.307 -3.209 1.00 94.62 188 ALA A CA 1
ATOM 1493 C C . ALA A 1 188 ? 9.408 -5.383 -4.499 1.00 94.62 188 ALA A C 1
ATOM 1495 O O . ALA A 1 188 ? 8.762 -6.408 -4.734 1.00 94.62 188 ALA A O 1
ATOM 1496 N N . LEU A 1 189 ? 9.431 -4.321 -5.312 1.00 90.88 189 LEU A N 1
ATOM 1497 C CA . LEU A 1 189 ? 8.795 -4.258 -6.631 1.00 90.88 189 LEU A CA 1
ATOM 1498 C C . LEU A 1 189 ? 9.563 -5.084 -7.670 1.00 90.88 189 LEU A C 1
ATOM 1500 O O . LEU A 1 189 ? 8.958 -5.783 -8.468 1.00 90.88 189 LEU A O 1
ATOM 1504 N N . GLU A 1 190 ? 10.895 -5.076 -7.629 1.00 90.38 190 GLU A N 1
ATOM 1505 C CA . GLU A 1 190 ? 11.706 -5.961 -8.460 1.00 90.38 190 GLU A CA 1
ATOM 1506 C C . GLU A 1 190 ? 11.366 -7.420 -8.189 1.00 90.38 190 GLU A C 1
ATOM 1508 O O . GLU A 1 190 ? 11.301 -8.186 -9.135 1.00 90.38 190 GLU A O 1
ATOM 1513 N N . ILE A 1 191 ? 11.180 -7.829 -6.930 1.00 92.06 191 ILE A N 1
ATOM 1514 C CA . ILE A 1 191 ? 10.849 -9.217 -6.572 1.00 92.06 191 ILE A CA 1
ATOM 1515 C C . ILE A 1 191 ? 9.465 -9.613 -7.103 1.00 92.06 191 ILE A C 1
ATOM 1517 O O . ILE A 1 191 ? 9.331 -10.702 -7.662 1.00 92.06 191 ILE A O 1
ATOM 1521 N N . ASP A 1 192 ? 8.471 -8.738 -6.948 1.00 90.12 192 ASP A N 1
ATOM 1522 C CA . ASP A 1 192 ? 7.117 -8.925 -7.473 1.00 90.12 192 ASP A CA 1
ATOM 1523 C C . ASP A 1 192 ? 6.666 -7.683 -8.261 1.00 90.12 192 ASP A C 1
ATOM 1525 O O . ASP A 1 192 ? 6.132 -6.736 -7.668 1.00 90.12 192 ASP A O 1
ATOM 1529 N N . PRO A 1 193 ? 6.863 -7.678 -9.593 1.00 87.81 193 PRO A N 1
ATOM 1530 C CA . PRO A 1 193 ? 6.543 -6.526 -10.433 1.00 87.81 193 PRO A CA 1
ATOM 1531 C C . PRO A 1 193 ? 5.035 -6.296 -10.598 1.00 87.81 193 PRO A C 1
ATOM 1533 O O . PRO A 1 193 ? 4.628 -5.260 -11.124 1.00 87.81 193 PRO A O 1
ATOM 1536 N N . ASN A 1 194 ? 4.192 -7.239 -10.160 1.00 85.81 194 ASN A N 1
ATOM 1537 C CA . ASN A 1 194 ? 2.740 -7.142 -10.296 1.00 85.81 194 ASN A CA 1
ATOM 1538 C C . ASN A 1 194 ? 2.061 -6.550 -9.050 1.00 85.81 194 ASN A C 1
ATOM 1540 O O . ASN A 1 194 ? 0.859 -6.275 -9.094 1.00 85.81 194 ASN A O 1
ATOM 1544 N N . ASP A 1 195 ? 2.793 -6.347 -7.948 1.00 85.69 195 ASP A N 1
ATOM 1545 C CA . ASP A 1 195 ? 2.231 -5.818 -6.703 1.00 85.69 195 ASP A CA 1
ATOM 1546 C C . ASP A 1 195 ? 1.929 -4.315 -6.840 1.00 85.69 195 ASP A C 1
ATOM 1548 O O . ASP A 1 195 ? 2.804 -3.440 -6.774 1.00 85.69 195 ASP A O 1
ATOM 1552 N N . TYR A 1 196 ? 0.642 -4.019 -7.022 1.00 82.38 196 TYR A N 1
ATOM 1553 C CA . TYR A 1 196 ? 0.123 -2.664 -7.181 1.00 82.38 196 TYR A CA 1
ATOM 1554 C C . TYR A 1 196 ? 0.485 -1.757 -5.996 1.00 82.38 196 TYR A C 1
ATOM 1556 O O . TYR A 1 196 ? 0.827 -0.590 -6.204 1.00 82.38 196 TYR A O 1
ATOM 1564 N N . ILE A 1 197 ? 0.480 -2.274 -4.765 1.00 83.75 197 ILE A N 1
ATOM 1565 C CA . ILE A 1 197 ? 0.758 -1.479 -3.560 1.00 83.75 197 ILE A CA 1
ATOM 1566 C C . ILE A 1 197 ? 2.217 -1.042 -3.530 1.00 83.75 197 ILE A C 1
ATOM 1568 O O . ILE A 1 197 ? 2.521 0.123 -3.247 1.00 83.75 197 ILE A O 1
ATOM 1572 N N . ARG A 1 198 ? 3.126 -1.953 -3.881 1.00 87.31 198 ARG A N 1
ATOM 1573 C CA . ARG A 1 198 ? 4.563 -1.655 -3.968 1.00 87.31 198 ARG A CA 1
ATOM 1574 C C . ARG A 1 198 ? 4.848 -0.636 -5.060 1.00 87.31 198 ARG A C 1
ATOM 1576 O O . ARG A 1 198 ? 5.559 0.335 -4.803 1.00 87.31 198 ARG A O 1
ATOM 1583 N N . ARG A 1 199 ? 4.231 -0.790 -6.236 1.00 83.81 199 ARG A N 1
ATOM 1584 C CA . ARG A 1 199 ? 4.366 0.178 -7.336 1.00 83.81 199 ARG A CA 1
ATOM 1585 C C . ARG A 1 199 ? 3.885 1.568 -6.927 1.00 83.81 199 ARG A C 1
ATOM 1587 O O . ARG A 1 199 ? 4.588 2.554 -7.143 1.00 83.81 199 ARG A O 1
ATOM 1594 N N . ARG A 1 200 ? 2.715 1.660 -6.285 1.00 81.62 200 ARG A N 1
ATOM 1595 C CA . ARG A 1 200 ? 2.164 2.944 -5.822 1.00 81.62 200 ARG A CA 1
ATOM 1596 C C . ARG A 1 200 ? 3.076 3.637 -4.825 1.00 81.62 200 ARG A C 1
ATOM 1598 O O . ARG A 1 200 ? 3.217 4.856 -4.884 1.00 81.62 200 ARG A O 1
ATOM 1605 N N . ARG A 1 201 ? 3.747 2.875 -3.963 1.00 85.75 201 ARG A N 1
ATOM 1606 C CA . ARG A 1 201 ? 4.719 3.426 -3.018 1.00 85.75 201 ARG A CA 1
ATOM 1607 C C . ARG A 1 201 ? 5.901 4.105 -3.714 1.00 85.75 201 ARG A C 1
ATOM 1609 O O . ARG A 1 201 ? 6.334 5.169 -3.272 1.00 85.75 201 ARG A O 1
ATOM 1616 N N . ILE A 1 202 ? 6.392 3.524 -4.807 1.00 82.38 202 ILE A N 1
ATOM 1617 C CA . ILE A 1 202 ? 7.456 4.128 -5.613 1.00 82.38 202 ILE A CA 1
ATOM 1618 C C . ILE A 1 202 ? 6.960 5.366 -6.348 1.00 82.38 202 ILE A C 1
ATOM 1620 O O . ILE A 1 202 ? 7.624 6.388 -6.286 1.00 82.38 202 ILE A O 1
ATOM 1624 N N . GLN A 1 203 ? 5.772 5.355 -6.949 1.00 78.88 203 GLN A N 1
ATOM 1625 C CA . GLN A 1 203 ? 5.225 6.572 -7.571 1.00 78.88 203 GLN A CA 1
ATOM 1626 C C . GLN A 1 203 ? 5.061 7.709 -6.541 1.00 78.88 203 GLN A C 1
ATOM 1628 O O . GLN A 1 203 ? 5.346 8.875 -6.818 1.00 78.88 203 GLN A O 1
ATOM 1633 N N . GLN A 1 204 ? 4.652 7.364 -5.318 1.00 79.00 204 GLN A N 1
ATOM 1634 C CA . GLN A 1 204 ? 4.450 8.313 -4.228 1.00 79.00 204 GLN A CA 1
ATOM 1635 C C . GLN A 1 204 ? 5.750 9.020 -3.807 1.00 79.00 204 GLN A C 1
ATOM 1637 O O . GLN A 1 204 ? 5.752 10.243 -3.640 1.00 79.00 204 GLN A O 1
ATOM 1642 N N . TYR A 1 205 ? 6.861 8.288 -3.670 1.00 80.56 205 TYR A N 1
ATOM 1643 C CA . TYR A 1 205 ? 8.103 8.794 -3.055 1.00 80.56 205 TYR A CA 1
ATOM 1644 C C . TYR A 1 205 ? 9.342 8.780 -3.949 1.00 80.56 205 TYR A C 1
ATOM 1646 O O . TYR A 1 205 ? 10.367 9.350 -3.582 1.00 80.56 205 TYR A O 1
ATOM 1654 N N . GLY A 1 206 ? 9.246 8.148 -5.107 1.00 73.94 206 GLY A N 1
ATOM 1655 C CA . GLY A 1 206 ? 10.295 8.042 -6.103 1.00 73.94 206 GLY A CA 1
ATOM 1656 C C . GLY A 1 206 ? 10.552 9.355 -6.844 1.00 73.94 206 GLY A C 1
ATOM 1657 O O . GLY A 1 206 ? 10.014 10.417 -6.487 1.00 73.94 206 GLY A O 1
ATOM 1658 N N . PRO A 1 207 ? 11.411 9.302 -7.873 1.00 69.50 207 PRO A N 1
ATOM 1659 C CA . PRO A 1 207 ? 11.789 10.464 -8.660 1.00 69.50 207 PRO A CA 1
ATOM 1660 C C . PRO A 1 207 ? 10.565 11.214 -9.189 1.00 69.50 207 PRO A C 1
ATOM 1662 O O . PRO A 1 207 ? 9.595 10.620 -9.642 1.00 69.50 207 PRO A O 1
ATOM 1665 N N . ARG A 1 208 ? 10.626 12.551 -9.191 1.00 70.75 208 ARG A N 1
ATOM 1666 C CA . ARG A 1 208 ? 9.549 13.414 -9.723 1.00 70.75 208 ARG A CA 1
ATOM 1667 C C . ARG A 1 208 ? 9.201 13.144 -11.191 1.00 70.75 208 ARG A C 1
ATOM 1669 O O . ARG A 1 208 ? 8.142 13.561 -11.634 1.00 70.75 208 ARG A O 1
ATOM 1676 N N . GLN A 1 209 ? 10.120 12.530 -11.930 1.00 66.31 209 GLN A N 1
ATOM 1677 C CA . GLN A 1 209 ? 9.976 12.181 -13.344 1.00 66.31 209 GLN A CA 1
ATOM 1678 C C . GLN A 1 209 ? 8.992 11.024 -13.537 1.00 66.31 209 GLN A C 1
ATOM 1680 O O . GLN A 1 209 ? 8.257 11.005 -14.513 1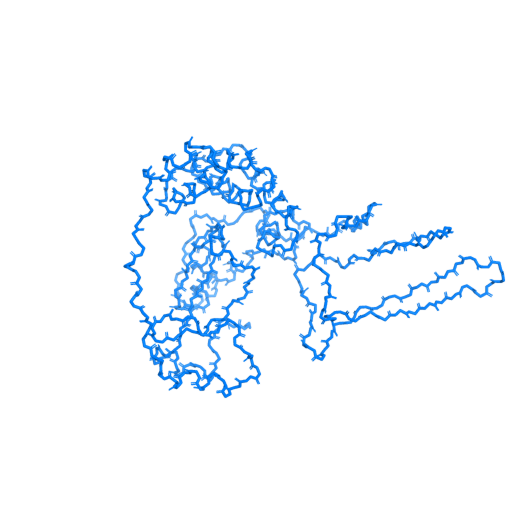.00 66.31 209 GLN A O 1
ATOM 1685 N N . ASP A 1 210 ? 8.917 10.131 -12.551 1.00 64.88 210 ASP A N 1
ATOM 1686 C CA . ASP A 1 210 ? 8.112 8.909 -12.608 1.00 64.88 210 ASP A CA 1
ATOM 1687 C C . ASP A 1 210 ? 6.720 9.129 -11.990 1.00 64.88 210 ASP A C 1
ATOM 1689 O O . ASP A 1 210 ? 5.956 8.188 -11.758 1.00 64.88 210 ASP A O 1
ATOM 1693 N N . LYS A 1 211 ? 6.385 10.387 -11.662 1.00 68.94 211 LYS A N 1
ATOM 1694 C CA . LYS A 1 211 ? 5.123 10.745 -11.017 1.00 68.94 211 LYS A CA 1
ATOM 1695 C C . LYS A 1 211 ? 4.068 11.074 -12.065 1.00 68.94 211 LYS A C 1
ATOM 1697 O O . LYS A 1 211 ? 4.254 12.035 -12.810 1.00 68.94 211 LYS A O 1
ATOM 1702 N N . PRO A 1 212 ? 2.920 10.373 -12.065 1.00 65.06 212 PRO A N 1
ATOM 1703 C CA . PRO A 1 212 ? 1.829 10.693 -12.981 1.00 65.06 212 PRO A CA 1
ATOM 1704 C C . PRO A 1 212 ? 1.163 12.040 -12.645 1.00 65.06 212 PRO A C 1
ATOM 1706 O O . PRO A 1 212 ? 0.614 12.702 -13.521 1.00 65.06 212 PRO A O 1
ATOM 1709 N N . TYR A 1 213 ? 1.207 12.455 -11.375 1.00 69.75 213 TYR A N 1
ATOM 1710 C CA . TYR A 1 213 ? 0.647 13.704 -10.849 1.00 69.75 213 TYR A CA 1
ATOM 1711 C C . TYR A 1 213 ? 1.287 14.032 -9.482 1.00 69.75 213 TYR A C 1
ATOM 1713 O O . TYR A 1 213 ? 1.911 13.152 -8.874 1.00 69.75 213 TYR A O 1
ATOM 1721 N N . PRO A 1 214 ? 1.163 15.269 -8.964 1.00 73.75 214 PRO A N 1
ATOM 1722 C CA . PRO A 1 214 ? 1.571 15.572 -7.595 1.00 73.75 214 PRO A CA 1
ATOM 1723 C C . PRO A 1 214 ? 0.637 14.856 -6.604 1.00 73.75 214 PRO A C 1
ATOM 1725 O O . PRO A 1 214 ? -0.565 15.081 -6.601 1.00 73.75 214 PRO A O 1
ATOM 1728 N N . PHE A 1 215 ? 1.168 13.973 -5.755 1.00 77.50 215 PHE A N 1
ATOM 1729 C CA . PHE A 1 215 ? 0.336 13.081 -4.927 1.00 77.50 215 PHE A CA 1
ATOM 1730 C C . PHE A 1 215 ? -0.491 13.796 -3.846 1.00 77.50 215 PHE A C 1
ATOM 1732 O O . PHE A 1 215 ? -1.533 13.278 -3.437 1.00 77.50 215 PHE A O 1
ATOM 1739 N N . TYR A 1 216 ? -0.028 14.951 -3.363 1.00 86.00 216 TYR A N 1
ATOM 1740 C CA . TYR A 1 216 ? -0.644 15.670 -2.243 1.00 86.00 216 TYR A CA 1
ATOM 1741 C C . TYR A 1 216 ? -1.013 17.126 -2.549 1.00 86.00 216 TYR A C 1
ATOM 1743 O O . TYR A 1 216 ? -1.238 17.906 -1.625 1.00 86.00 216 TYR A O 1
ATOM 1751 N N . ASP A 1 217 ? -1.122 17.503 -3.824 1.00 81.88 217 ASP A N 1
ATOM 1752 C CA . ASP A 1 217 ? -1.623 18.831 -4.219 1.00 81.88 217 ASP A CA 1
ATOM 1753 C C . ASP A 1 217 ? -3.047 19.111 -3.703 1.00 81.88 217 ASP A C 1
ATOM 1755 O O . ASP A 1 217 ? -3.392 20.248 -3.375 1.00 81.88 217 ASP A O 1
ATOM 1759 N N . TRP A 1 218 ? -3.850 18.059 -3.539 1.00 88.75 218 TRP A N 1
ATOM 1760 C CA . TRP A 1 218 ? -5.204 18.127 -3.010 1.00 88.75 218 TRP A CA 1
ATOM 1761 C C . TRP A 1 218 ? -5.277 18.700 -1.592 1.00 88.75 218 TRP A C 1
ATOM 1763 O O . TRP A 1 218 ? -6.352 19.144 -1.198 1.00 88.75 218 TRP A O 1
ATOM 1773 N N . MET A 1 219 ? -4.187 18.698 -0.813 1.00 92.12 219 MET A N 1
ATOM 1774 C CA . MET A 1 219 ? -4.209 19.154 0.581 1.00 92.12 219 MET A CA 1
ATOM 1775 C C . MET A 1 219 ? -4.510 20.644 0.717 1.00 92.12 219 MET A C 1
ATOM 1777 O O . MET A 1 219 ? -5.258 21.029 1.616 1.00 92.12 219 MET A O 1
ATOM 1781 N N . GLU A 1 220 ? -3.974 21.477 -0.172 1.00 90.62 220 GLU A N 1
ATOM 1782 C CA . GLU A 1 220 ? -4.234 22.919 -0.126 1.00 90.62 220 GLU A CA 1
ATOM 1783 C C . GLU A 1 220 ? -5.690 23.212 -0.486 1.00 90.62 220 GLU A C 1
ATOM 1785 O O . GLU A 1 220 ? -6.406 23.841 0.296 1.00 90.62 220 GLU A O 1
ATOM 1790 N N . MET A 1 221 ? -6.177 22.613 -1.577 1.00 92.50 221 MET A N 1
ATOM 1791 C CA . MET A 1 221 ? -7.592 22.672 -1.955 1.00 92.50 221 MET A CA 1
ATOM 1792 C C . MET A 1 221 ? -8.502 22.141 -0.834 1.00 92.50 221 MET A C 1
ATOM 1794 O O . MET A 1 221 ? -9.525 22.745 -0.521 1.00 92.50 221 MET A O 1
ATOM 1798 N N . ALA A 1 222 ? -8.119 21.045 -0.175 1.00 95.44 222 ALA A N 1
ATOM 1799 C CA . ALA A 1 222 ? -8.867 20.490 0.945 1.00 95.44 222 ALA A CA 1
ATOM 1800 C C . ALA A 1 222 ? -8.995 21.487 2.095 1.00 95.44 222 ALA A C 1
ATOM 1802 O O . ALA A 1 222 ? -10.095 21.722 2.597 1.00 95.44 222 ALA A O 1
ATOM 1803 N N . ARG A 1 223 ? -7.881 22.100 2.501 1.00 96.69 223 ARG A N 1
ATOM 1804 C CA . ARG A 1 223 ? -7.848 23.092 3.579 1.00 96.69 223 ARG A CA 1
ATOM 1805 C C . ARG A 1 223 ? -8.681 24.324 3.235 1.00 96.69 223 ARG A C 1
ATOM 1807 O O . ARG A 1 223 ? -9.400 24.819 4.101 1.00 96.69 223 ARG A O 1
ATOM 1814 N N . GLU A 1 224 ? -8.601 24.815 2.003 1.00 96.62 224 GLU A N 1
ATOM 1815 C CA . GLU A 1 224 ? -9.410 25.939 1.520 1.00 96.62 224 GLU A CA 1
ATOM 1816 C C . GLU A 1 224 ? -10.905 25.620 1.564 1.00 96.62 224 GLU A C 1
ATOM 1818 O O . GLU A 1 224 ? -11.674 26.365 2.174 1.00 96.62 224 GLU A O 1
ATOM 1823 N N . GLU A 1 225 ? -11.313 24.484 0.998 1.00 97.00 225 GLU A N 1
ATOM 1824 C CA . GLU A 1 225 ? -12.716 24.073 0.975 1.00 97.00 225 GLU A CA 1
ATOM 1825 C C . GLU A 1 225 ? -13.264 23.786 2.378 1.00 97.00 225 GLU A C 1
ATOM 1827 O O . GLU A 1 225 ? -14.423 24.089 2.650 1.00 97.00 225 GLU A O 1
ATOM 1832 N N . ILE A 1 226 ? -12.460 23.230 3.291 1.00 97.62 226 ILE A N 1
ATOM 1833 C CA . ILE A 1 226 ? -12.853 23.041 4.696 1.00 97.62 226 ILE A CA 1
ATOM 1834 C C . ILE A 1 226 ? -13.090 24.406 5.366 1.00 97.62 226 ILE A C 1
ATOM 1836 O O . ILE A 1 226 ? -14.152 24.624 5.954 1.00 97.62 226 ILE A O 1
ATOM 1840 N N . ARG A 1 227 ? -12.158 25.360 5.220 1.00 98.12 227 ARG A N 1
ATOM 1841 C CA . ARG A 1 227 ? -12.306 26.716 5.786 1.00 98.12 227 ARG A CA 1
ATOM 1842 C C . ARG A 1 227 ? -13.496 27.465 5.199 1.00 98.12 227 ARG A C 1
ATOM 1844 O O . ARG A 1 227 ? -14.206 28.143 5.938 1.00 98.12 227 ARG A O 1
ATOM 1851 N N . ALA A 1 228 ? -13.753 27.314 3.901 1.00 97.75 228 ALA A N 1
ATOM 1852 C CA . ALA A 1 228 ? -14.899 27.923 3.228 1.00 97.75 228 ALA A CA 1
ATOM 1853 C C . ALA A 1 228 ? -16.248 27.452 3.804 1.00 97.75 228 ALA A C 1
ATOM 1855 O O . ALA A 1 228 ? -17.239 28.174 3.717 1.00 97.75 228 ALA A O 1
ATOM 1856 N N . ARG A 1 229 ? -16.288 26.273 4.440 1.00 97.31 229 ARG A N 1
ATOM 1857 C CA . ARG A 1 229 ? -17.466 25.753 5.159 1.00 97.31 229 ARG A CA 1
ATOM 1858 C C . ARG A 1 229 ? -17.557 26.222 6.615 1.00 97.31 229 ARG A C 1
ATOM 1860 O O . ARG A 1 229 ? -18.490 25.832 7.309 1.00 97.31 229 ARG A O 1
ATOM 1867 N N . GLY A 1 230 ? -16.612 27.040 7.084 1.00 97.50 230 GLY A N 1
ATOM 1868 C CA . GLY A 1 230 ? -16.522 27.482 8.479 1.00 97.50 230 GLY A CA 1
ATOM 1869 C C . GLY A 1 230 ? -15.909 26.443 9.426 1.00 97.50 230 GLY A C 1
ATOM 1870 O O . GLY A 1 230 ? -16.014 26.587 10.641 1.00 97.50 230 GLY A O 1
ATOM 1871 N N . GLU A 1 231 ? -15.283 25.396 8.888 1.00 97.56 231 GLU A N 1
ATOM 1872 C CA . GLU A 1 231 ? -14.613 24.345 9.653 1.00 97.56 231 GLU A CA 1
ATOM 1873 C C . GLU A 1 231 ? -13.100 24.641 9.756 1.00 97.56 231 GLU A C 1
ATOM 1875 O O . GLU A 1 231 ? -12.503 25.248 8.864 1.00 97.56 231 GLU A O 1
ATOM 1880 N N . SER A 1 232 ? -12.445 24.173 10.822 1.00 97.56 232 SER A N 1
ATOM 1881 C CA . SER A 1 232 ? -10.979 24.218 10.937 1.00 97.56 232 SER A CA 1
ATOM 1882 C C . SER A 1 232 ? -10.364 22.942 10.350 1.00 97.56 232 SER A C 1
ATOM 1884 O O . SER A 1 232 ? -10.710 21.854 10.822 1.00 97.56 232 SER A O 1
ATOM 1886 N N . PRO A 1 233 ? -9.453 23.028 9.359 1.00 97.56 233 PRO A N 1
ATOM 1887 C CA . PRO A 1 233 ? -8.765 21.854 8.830 1.00 97.56 233 PRO A CA 1
ATOM 1888 C C . PRO A 1 233 ? -7.974 21.128 9.915 1.00 97.56 233 PRO A C 1
ATOM 1890 O O . PRO A 1 233 ? -7.284 21.765 10.715 1.00 97.56 233 PRO A O 1
ATOM 1893 N N . LEU A 1 234 ? -8.067 19.800 9.925 1.00 96.62 234 LEU A N 1
ATOM 1894 C CA . LEU A 1 234 ? -7.272 18.964 10.813 1.00 96.62 234 LEU A CA 1
ATOM 1895 C C . LEU A 1 234 ? -5.775 19.182 10.531 1.00 96.62 234 LEU A C 1
ATOM 1897 O O . LEU A 1 234 ? -5.371 19.194 9.364 1.00 96.62 234 LEU A O 1
ATOM 1901 N N . PRO A 1 235 ? -4.951 19.370 11.577 1.00 94.69 235 PRO A N 1
ATOM 1902 C CA . PRO A 1 235 ? -3.522 19.573 11.405 1.00 94.69 235 PRO A CA 1
ATOM 1903 C C . PRO A 1 235 ? -2.842 18.273 10.969 1.00 94.69 235 PRO A C 1
ATOM 1905 O O . PRO A 1 235 ? -3.289 17.178 11.315 1.00 94.69 235 PRO A O 1
ATOM 1908 N N . LEU A 1 236 ? -1.727 18.408 10.255 1.00 93.38 236 LEU A N 1
ATOM 1909 C CA . LEU A 1 236 ? -0.822 17.301 9.970 1.00 93.38 236 LEU A CA 1
ATOM 1910 C C . LEU A 1 236 ? 0.360 17.366 10.935 1.00 93.38 236 LEU A C 1
ATOM 1912 O O . LEU A 1 236 ? 0.940 18.434 11.124 1.00 93.38 236 LEU A O 1
ATOM 1916 N N . ALA A 1 237 ? 0.744 16.228 11.518 1.00 89.88 237 ALA A N 1
ATOM 1917 C CA . ALA A 1 237 ? 1.981 16.148 12.294 1.00 89.88 237 ALA A CA 1
ATOM 1918 C C . ALA A 1 237 ? 3.229 16.374 11.419 1.00 89.88 237 ALA A C 1
ATOM 1920 O O . ALA A 1 237 ? 4.216 16.941 11.884 1.00 89.88 237 ALA A O 1
ATOM 1921 N N . LEU A 1 238 ? 3.164 15.951 10.151 1.00 90.44 238 LEU A N 1
ATOM 1922 C CA . LEU A 1 238 ? 4.210 16.139 9.153 1.00 90.44 238 LEU A CA 1
ATOM 1923 C C . LEU A 1 238 ? 3.601 16.609 7.830 1.00 90.44 238 LEU A C 1
ATOM 1925 O O . LEU A 1 238 ? 2.818 15.889 7.198 1.00 90.44 238 LEU A O 1
ATOM 1929 N N . GLU A 1 239 ? 3.989 17.808 7.405 1.00 91.44 239 GLU A N 1
ATOM 1930 C CA . GLU A 1 239 ? 3.624 18.348 6.096 1.00 91.44 239 GLU A CA 1
ATOM 1931 C C . GLU A 1 239 ? 4.370 17.598 4.977 1.00 91.44 239 GLU A C 1
ATOM 1933 O O . GLU A 1 239 ? 5.513 17.179 5.170 1.00 91.44 239 GLU A O 1
ATOM 1938 N N . PRO A 1 240 ? 3.742 17.374 3.810 1.00 87.50 240 PRO A N 1
ATOM 1939 C CA . PRO A 1 240 ? 4.434 16.789 2.671 1.00 87.50 240 PRO A CA 1
ATOM 1940 C C . PRO A 1 240 ? 5.455 17.779 2.096 1.00 87.50 240 PRO A C 1
ATOM 1942 O O . PRO A 1 240 ? 5.173 18.963 1.912 1.00 87.50 240 PRO A O 1
ATOM 1945 N N . GLU A 1 241 ? 6.642 17.284 1.758 1.00 80.75 241 GLU A N 1
ATOM 1946 C CA . GLU A 1 241 ? 7.756 18.115 1.295 1.00 80.75 241 GLU A CA 1
ATOM 1947 C C . GLU A 1 241 ? 8.400 17.569 0.014 1.00 80.75 241 GLU A C 1
ATOM 1949 O O . GLU A 1 241 ? 8.279 16.393 -0.345 1.00 80.75 241 GLU A O 1
ATOM 1954 N N . GLY A 1 242 ? 9.131 18.441 -0.687 1.00 78.12 242 GLY A N 1
ATOM 1955 C CA . GLY A 1 242 ? 9.985 18.059 -1.809 1.00 78.12 242 GLY A CA 1
ATOM 1956 C C . GLY A 1 242 ? 9.224 17.329 -2.914 1.00 78.12 242 GLY A C 1
ATOM 1957 O O . GLY A 1 242 ? 8.343 17.892 -3.556 1.00 78.12 242 GLY A O 1
ATOM 1958 N N . ALA A 1 243 ? 9.582 16.068 -3.166 1.00 72.44 243 ALA A N 1
ATOM 1959 C CA . ALA A 1 243 ? 8.973 15.285 -4.236 1.00 72.44 243 ALA A CA 1
ATOM 1960 C C . ALA A 1 243 ? 7.473 15.023 -4.012 1.00 72.44 243 ALA A C 1
ATOM 1962 O O . ALA A 1 243 ? 6.765 14.775 -4.983 1.00 72.44 243 ALA A O 1
ATOM 1963 N N . GLU A 1 244 ? 6.977 15.051 -2.775 1.00 78.06 244 GLU A N 1
ATOM 1964 C CA . GLU A 1 244 ? 5.589 14.702 -2.427 1.00 78.06 244 GLU A CA 1
ATOM 1965 C C . GLU A 1 244 ? 4.549 15.695 -2.963 1.00 78.06 244 GLU A C 1
ATOM 1967 O O . GLU A 1 244 ? 3.436 15.296 -3.309 1.00 78.06 244 GLU A O 1
ATOM 1972 N N . THR A 1 245 ? 4.923 16.968 -3.074 1.00 76.75 245 THR A N 1
ATOM 1973 C CA . THR A 1 245 ? 4.061 18.059 -3.560 1.00 76.75 245 THR A CA 1
ATOM 1974 C C . THR A 1 245 ? 4.517 18.627 -4.894 1.00 76.75 245 THR A C 1
ATOM 1976 O O . THR A 1 245 ? 3.775 19.360 -5.547 1.00 76.75 245 THR A O 1
ATOM 1979 N N . ALA A 1 246 ? 5.743 18.321 -5.314 1.00 71.94 246 ALA A N 1
ATOM 1980 C CA . ALA A 1 246 ? 6.286 18.928 -6.506 1.00 71.94 246 ALA A CA 1
ATOM 1981 C C . ALA A 1 246 ? 5.630 18.367 -7.780 1.00 71.94 246 ALA A C 1
ATOM 1983 O O . ALA A 1 246 ? 5.450 17.150 -7.896 1.00 71.94 246 ALA A O 1
ATOM 1984 N N . PRO A 1 247 ? 5.332 19.230 -8.770 1.00 69.50 247 PRO A N 1
ATOM 1985 C CA . PRO A 1 247 ? 4.759 18.783 -10.028 1.00 69.50 247 PRO A CA 1
ATOM 1986 C C . PRO A 1 247 ? 5.724 17.844 -10.759 1.00 69.50 247 PRO A C 1
ATOM 1988 O O . PRO A 1 247 ? 6.947 17.949 -10.538 1.00 69.50 247 PRO A O 1
ATOM 1991 N N . PRO A 1 248 ? 5.206 16.967 -11.640 1.00 67.50 248 PRO A N 1
ATOM 1992 C CA . PRO A 1 248 ? 6.042 16.165 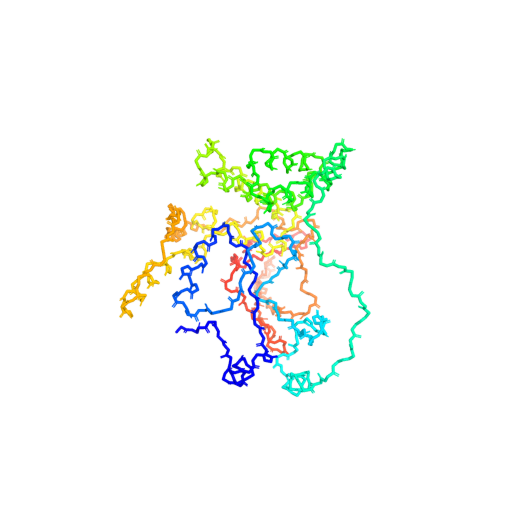-12.518 1.00 67.50 248 PRO A CA 1
ATOM 1993 C C . PRO A 1 248 ? 7.060 17.076 -13.201 1.00 67.50 248 PRO A C 1
ATOM 1995 O O . PRO A 1 248 ? 6.708 18.135 -13.732 1.00 67.50 248 PRO A O 1
ATOM 1998 N N . ALA A 1 249 ? 8.343 16.734 -13.098 1.00 64.62 249 ALA A N 1
ATOM 1999 C CA . ALA A 1 249 ? 9.345 17.464 -13.861 1.00 64.62 249 ALA A CA 1
ATOM 2000 C C . ALA A 1 249 ? 9.058 17.194 -15.343 1.00 64.62 249 ALA A C 1
ATOM 2002 O O . ALA A 1 249 ? 8.840 16.040 -15.706 1.00 64.62 249 ALA A O 1
ATOM 2003 N N . GLY A 1 250 ? 9.005 18.243 -16.174 1.00 54.31 250 GLY A N 1
ATOM 2004 C CA . GLY A 1 250 ? 8.771 18.083 -17.609 1.00 54.31 250 GLY A CA 1
ATOM 2005 C C . GLY A 1 250 ? 9.719 17.028 -18.173 1.00 54.31 250 GLY A C 1
ATOM 2006 O O . GLY A 1 250 ? 10.916 17.074 -17.885 1.00 54.31 250 GLY A O 1
ATOM 2007 N N . ALA A 1 251 ? 9.164 16.061 -18.906 1.00 48.47 251 ALA A N 1
ATOM 2008 C CA . ALA A 1 251 ? 9.917 14.937 -19.433 1.00 48.47 251 ALA A CA 1
ATOM 2009 C C . ALA A 1 251 ? 11.124 15.449 -20.227 1.00 48.47 251 ALA A C 1
ATOM 2011 O O . ALA A 1 251 ? 10.976 16.102 -21.262 1.00 48.47 251 ALA A O 1
ATOM 2012 N N . LEU A 1 252 ? 12.329 15.119 -19.774 1.00 46.47 252 LEU A N 1
ATOM 2013 C CA . LEU A 1 252 ? 13.427 14.957 -20.711 1.00 46.47 252 LEU A CA 1
ATOM 2014 C C . LEU A 1 252 ? 13.120 13.653 -21.456 1.00 46.47 252 LEU A C 1
ATOM 2016 O O . LEU A 1 252 ? 13.489 12.580 -20.997 1.00 46.47 252 LEU A O 1
ATOM 2020 N N . SER A 1 253 ? 12.356 13.711 -22.551 1.00 43.09 253 SER A N 1
ATOM 2021 C CA . SER A 1 253 ? 12.204 12.541 -23.423 1.00 43.09 253 SER A CA 1
ATOM 2022 C C . SER A 1 253 ? 13.575 12.146 -23.995 1.00 43.09 253 SER A C 1
ATOM 2024 O O . SER A 1 253 ? 14.371 13.035 -24.310 1.00 43.09 253 SER A O 1
ATOM 2026 N N . PRO A 1 254 ? 13.851 10.845 -24.192 1.00 49.16 254 PRO A N 1
ATOM 2027 C CA . PRO A 1 254 ? 12.880 9.766 -24.344 1.00 49.16 254 PRO A CA 1
ATOM 2028 C C . PRO A 1 254 ? 12.863 8.774 -23.178 1.00 49.16 254 PRO A C 1
ATOM 2030 O O . PRO A 1 254 ? 13.880 8.529 -22.534 1.00 49.16 254 PRO A O 1
ATOM 2033 N N . THR A 1 255 ? 11.696 8.151 -22.994 1.00 53.44 255 THR A N 1
ATOM 2034 C CA . THR A 1 255 ? 11.525 6.799 -22.454 1.00 53.44 255 THR A CA 1
ATOM 2035 C C . THR A 1 255 ? 12.720 5.970 -22.905 1.00 53.44 255 THR A C 1
ATOM 2037 O O . THR A 1 255 ? 12.900 5.754 -24.108 1.00 53.44 255 THR A O 1
ATOM 2040 N N . THR A 1 256 ? 13.611 5.611 -21.981 1.00 53.44 256 THR A N 1
ATOM 2041 C CA . THR A 1 256 ? 14.741 4.743 -22.309 1.00 53.44 256 THR A CA 1
ATOM 2042 C C . THR A 1 256 ? 14.140 3.416 -22.719 1.00 53.44 256 THR A C 1
ATOM 2044 O O . THR A 1 256 ? 13.747 2.609 -21.882 1.00 53.44 256 THR A O 1
ATOM 2047 N N . VAL A 1 257 ? 14.005 3.236 -24.027 1.00 57.72 257 VAL A N 1
ATOM 2048 C CA . VAL A 1 257 ? 13.674 1.965 -24.642 1.00 57.72 257 VAL A CA 1
ATOM 2049 C C . VAL A 1 257 ? 14.605 0.928 -24.013 1.00 57.72 257 VAL A C 1
ATOM 2051 O O . VAL A 1 257 ? 15.825 1.123 -24.071 1.00 57.72 257 VAL A O 1
ATOM 2054 N N . PRO A 1 258 ? 14.073 -0.136 -23.392 1.00 61.38 258 PRO A N 1
ATOM 2055 C CA . PRO A 1 258 ? 14.910 -1.114 -22.723 1.00 61.38 258 PRO A CA 1
ATOM 2056 C C . PRO A 1 258 ? 15.968 -1.666 -23.694 1.00 61.38 258 PRO A C 1
ATOM 2058 O O . PRO A 1 258 ? 15.666 -2.000 -24.845 1.00 61.38 258 PRO A O 1
ATOM 2061 N N . GLU A 1 259 ? 17.229 -1.760 -23.263 1.00 68.00 259 GLU A N 1
ATOM 2062 C CA . GLU A 1 259 ? 18.291 -2.336 -24.107 1.00 68.00 259 GLU A CA 1
ATOM 2063 C C . GLU A 1 259 ? 18.067 -3.847 -24.341 1.00 68.00 259 GLU A C 1
ATOM 2065 O O . GLU A 1 259 ? 18.403 -4.377 -25.408 1.00 68.00 259 GLU A O 1
ATOM 2070 N N . GLY A 1 260 ? 17.420 -4.526 -23.385 1.00 77.50 260 GLY A N 1
ATOM 2071 C CA . GLY A 1 260 ? 17.076 -5.952 -23.394 1.00 77.50 260 GLY A CA 1
ATOM 2072 C C . GLY A 1 260 ? 15.579 -6.211 -23.210 1.00 77.50 260 GLY A C 1
ATOM 2073 O O . GLY A 1 260 ? 14.817 -5.281 -22.965 1.00 77.50 260 GLY A O 1
ATOM 2074 N N . GLU A 1 261 ? 15.155 -7.472 -23.351 1.00 82.88 261 GLU A N 1
ATOM 2075 C CA . GLU A 1 261 ? 13.754 -7.859 -23.135 1.00 82.88 261 GLU A CA 1
ATOM 2076 C C . GLU A 1 261 ? 13.280 -7.344 -21.765 1.00 82.88 261 GLU A C 1
ATOM 2078 O O . GLU A 1 261 ? 13.985 -7.568 -20.781 1.00 82.88 261 GLU A O 1
ATOM 2083 N N . PRO A 1 262 ? 12.135 -6.638 -21.674 1.00 80.31 262 PRO A N 1
ATOM 2084 C CA . PRO A 1 262 ? 11.711 -5.989 -20.430 1.00 80.31 262 PRO A CA 1
ATOM 2085 C C . PRO A 1 262 ? 11.286 -6.982 -19.337 1.00 80.31 262 PRO A C 1
ATOM 2087 O O . PRO A 1 262 ? 11.237 -6.624 -18.165 1.00 80.31 262 PRO A O 1
ATOM 2090 N N . ASP A 1 263 ? 10.991 -8.232 -19.703 1.00 85.75 263 ASP A N 1
ATOM 2091 C CA . ASP A 1 263 ? 10.594 -9.296 -18.779 1.00 85.75 263 ASP A CA 1
ATOM 2092 C C . ASP A 1 263 ? 11.236 -10.645 -19.162 1.00 85.75 263 ASP A C 1
ATOM 2094 O O . ASP A 1 263 ? 10.531 -11.585 -19.540 1.00 85.75 263 ASP A O 1
ATOM 2098 N N . PRO A 1 264 ? 12.575 -10.759 -19.075 1.00 85.44 264 PRO A N 1
ATOM 2099 C CA . PRO A 1 264 ? 13.308 -11.929 -19.565 1.00 85.44 264 PRO A CA 1
ATOM 2100 C C . PRO A 1 264 ? 13.001 -13.197 -18.752 1.00 85.44 264 PRO A C 1
ATOM 2102 O O . PRO A 1 264 ? 13.127 -14.312 -19.250 1.00 85.44 264 PRO A O 1
ATOM 2105 N N . ASP A 1 265 ? 12.564 -13.026 -17.501 1.00 87.31 265 ASP A N 1
ATOM 2106 C CA . ASP A 1 265 ? 12.203 -14.115 -16.590 1.00 87.31 265 ASP A CA 1
ATOM 2107 C C . ASP A 1 265 ? 10.699 -14.460 -16.629 1.00 87.31 265 ASP A C 1
ATOM 2109 O O . ASP A 1 265 ? 10.254 -15.353 -15.905 1.00 87.31 265 ASP A O 1
ATOM 2113 N N . GLY A 1 266 ? 9.891 -13.753 -17.428 1.00 87.88 266 GLY A N 1
ATOM 2114 C CA . GLY A 1 266 ? 8.456 -14.022 -17.567 1.00 87.88 266 GLY A CA 1
ATOM 2115 C C . GLY A 1 266 ? 7.625 -13.777 -16.300 1.00 87.88 266 GLY A C 1
ATOM 2116 O O . GLY A 1 266 ? 6.663 -14.506 -16.046 1.00 87.88 266 GLY A O 1
ATOM 2117 N N . ARG A 1 267 ? 8.002 -12.791 -15.482 1.00 88.62 267 ARG A N 1
ATOM 2118 C CA . ARG A 1 267 ? 7.413 -12.506 -14.163 1.00 88.62 267 ARG A CA 1
ATOM 2119 C C . ARG A 1 267 ? 6.196 -11.592 -14.231 1.00 88.62 267 ARG A C 1
ATOM 2121 O O . ARG A 1 267 ? 5.401 -11.584 -13.292 1.00 88.62 267 ARG A O 1
ATOM 2128 N N . ILE A 1 268 ? 6.019 -10.839 -15.314 1.00 87.38 268 ILE A N 1
ATOM 2129 C CA . ILE A 1 268 ? 4.852 -9.967 -15.493 1.00 87.38 268 ILE A CA 1
ATOM 2130 C C . ILE A 1 268 ? 3.639 -10.808 -15.906 1.00 87.38 268 ILE A C 1
ATOM 2132 O O . ILE A 1 268 ? 3.718 -11.656 -16.804 1.00 87.38 268 ILE A O 1
ATOM 2136 N N . HIS A 1 269 ? 2.490 -10.556 -15.276 1.00 87.19 269 HIS A N 1
ATOM 2137 C CA . HIS A 1 269 ? 1.239 -11.235 -15.596 1.00 87.19 269 HIS A CA 1
ATOM 2138 C C . HIS A 1 269 ? 0.900 -11.130 -17.087 1.00 87.19 269 HIS A C 1
ATOM 2140 O O . HIS A 1 269 ? 0.899 -10.056 -17.684 1.00 87.19 269 HIS A O 1
ATOM 2146 N N . ARG A 1 270 ? 0.582 -12.277 -17.691 1.00 88.06 270 ARG A N 1
ATOM 2147 C CA . ARG A 1 270 ? 0.154 -12.360 -19.090 1.00 88.06 270 ARG A CA 1
ATOM 2148 C C . ARG A 1 270 ? -1.347 -12.117 -19.197 1.00 88.06 270 ARG A C 1
ATOM 2150 O O . ARG A 1 270 ? -2.114 -12.611 -18.368 1.00 88.06 270 ARG A O 1
ATOM 2157 N N . ASP A 1 271 ? -1.766 -11.426 -20.252 1.00 87.44 271 ASP A N 1
ATOM 2158 C CA . ASP A 1 271 ? -3.181 -11.223 -20.556 1.00 87.44 271 ASP A CA 1
ATOM 2159 C C . ASP A 1 271 ? -3.837 -12.539 -21.010 1.00 87.44 271 ASP A C 1
ATOM 2161 O O . ASP A 1 271 ? -3.806 -12.919 -22.178 1.00 87.44 271 ASP A O 1
ATOM 2165 N N . ARG A 1 272 ? -4.400 -13.279 -20.048 1.00 88.00 272 ARG A N 1
ATOM 2166 C CA . ARG A 1 272 ? -5.115 -14.543 -20.295 1.00 88.00 272 ARG A CA 1
ATOM 2167 C C . ARG A 1 272 ? -6.609 -14.350 -20.576 1.00 88.00 272 ARG A C 1
ATOM 2169 O O . ARG A 1 272 ? -7.282 -15.329 -20.890 1.00 88.00 272 ARG A O 1
ATOM 2176 N N . ARG A 1 273 ? -7.149 -13.139 -20.399 1.00 84.06 273 ARG A N 1
ATOM 2177 C CA . ARG A 1 273 ? -8.591 -12.840 -20.503 1.00 84.06 273 ARG A CA 1
ATOM 2178 C C . ARG A 1 273 ? -8.874 -11.806 -21.598 1.00 84.06 273 ARG A C 1
ATOM 2180 O O . ARG A 1 273 ? -9.807 -11.026 -21.463 1.00 84.06 273 ARG A O 1
ATOM 2187 N N . PRO A 1 274 ? -8.182 -11.933 -22.736 1.00 87.75 274 PRO A N 1
ATOM 2188 C CA . PRO A 1 274 ? -7.879 -10.851 -23.693 1.00 87.75 274 PRO A CA 1
ATOM 2189 C C . PRO A 1 274 ? -8.452 -9.475 -23.307 1.00 87.75 274 PRO A C 1
ATOM 2191 O O . PRO A 1 274 ? -9.411 -8.998 -23.923 1.00 87.75 274 PRO A O 1
ATOM 2194 N N . PHE A 1 275 ? -7.899 -8.866 -22.256 1.00 89.69 275 PHE A N 1
ATOM 2195 C CA . PHE A 1 275 ? -8.224 -7.506 -21.830 1.00 89.69 275 PHE A CA 1
ATOM 2196 C C . PHE A 1 275 ? -7.834 -6.490 -22.895 1.00 89.69 275 PHE A C 1
ATOM 2198 O O . PHE A 1 275 ? -8.572 -5.529 -23.113 1.00 89.69 275 PHE A O 1
ATOM 2205 N N . ILE A 1 276 ? -6.717 -6.725 -23.582 1.00 90.75 276 ILE A N 1
ATOM 2206 C CA . ILE A 1 276 ? -6.240 -5.900 -24.683 1.00 90.75 276 ILE A CA 1
ATOM 2207 C C . ILE A 1 276 ? -6.241 -6.742 -25.959 1.00 90.75 276 ILE A C 1
ATOM 2209 O O . ILE A 1 276 ? -5.586 -7.776 -26.066 1.00 90.75 276 ILE A O 1
ATOM 2213 N N . ARG A 1 277 ? -6.993 -6.285 -26.957 1.00 90.81 277 ARG A N 1
ATOM 2214 C CA . ARG A 1 277 ? -6.963 -6.823 -28.315 1.00 90.81 277 ARG A CA 1
ATOM 2215 C C . ARG A 1 277 ? -5.830 -6.164 -29.090 1.00 90.81 277 ARG A C 1
ATOM 2217 O O . ARG A 1 277 ? -5.651 -4.951 -29.007 1.00 90.81 277 ARG A O 1
ATOM 2224 N N . THR A 1 278 ? -5.101 -6.964 -29.858 1.00 90.19 278 THR A N 1
ATOM 2225 C CA . THR A 1 278 ? -4.018 -6.488 -30.720 1.00 90.19 278 THR A CA 1
ATOM 2226 C C . THR A 1 278 ? -4.418 -6.652 -32.179 1.00 90.19 278 THR A C 1
ATOM 2228 O O . THR A 1 278 ? -4.706 -7.764 -32.623 1.00 90.19 278 THR A O 1
ATOM 2231 N N . GLU A 1 279 ? -4.431 -5.550 -32.923 1.00 90.06 279 GLU A N 1
ATOM 2232 C CA . GLU A 1 279 ? -4.610 -5.535 -34.375 1.00 90.06 279 GLU A CA 1
ATOM 2233 C C . GLU A 1 279 ? -3.267 -5.211 -35.036 1.00 90.06 279 GLU A C 1
ATOM 2235 O O . GLU A 1 279 ? -2.588 -4.257 -34.654 1.00 90.06 279 GLU A O 1
ATOM 2240 N N . THR A 1 280 ? -2.875 -6.010 -36.029 1.00 90.75 280 THR A N 1
ATOM 2241 C CA . THR A 1 280 ? -1.580 -5.870 -36.704 1.00 90.75 280 THR A CA 1
ATOM 2242 C C . THR A 1 280 ? -1.786 -5.672 -38.197 1.00 90.75 280 THR A C 1
ATOM 2244 O O . THR A 1 280 ? -2.410 -6.503 -38.855 1.00 90.75 280 THR A O 1
ATOM 2247 N N . THR A 1 281 ? -1.213 -4.604 -38.750 1.00 91.12 281 THR A N 1
ATOM 2248 C CA . THR A 1 281 ? -1.156 -4.366 -40.199 1.00 91.12 281 THR A CA 1
ATOM 2249 C C . THR A 1 281 ? 0.293 -4.386 -40.662 1.00 91.12 281 THR A C 1
ATOM 2251 O O . THR A 1 281 ? 1.120 -3.619 -40.169 1.00 91.12 281 THR A O 1
ATOM 2254 N N . VAL A 1 282 ? 0.606 -5.255 -41.625 1.00 88.06 282 VAL A N 1
ATOM 2255 C CA . VAL A 1 282 ? 1.947 -5.367 -42.213 1.00 88.06 282 VAL A CA 1
ATOM 2256 C C . VAL A 1 282 ? 1.948 -4.702 -43.583 1.00 88.06 282 VAL A C 1
ATOM 2258 O O . VAL A 1 282 ? 1.197 -5.096 -44.472 1.00 88.06 282 VAL A O 1
ATOM 2261 N N . VAL A 1 283 ? 2.811 -3.705 -43.751 1.00 88.31 283 VAL A N 1
ATOM 2262 C CA . VAL A 1 283 ? 3.029 -2.993 -45.010 1.00 88.31 283 VAL A CA 1
ATOM 2263 C C . VAL A 1 283 ? 4.419 -3.376 -45.529 1.00 88.31 283 VAL A C 1
ATOM 2265 O O . VAL A 1 283 ? 5.419 -2.853 -45.025 1.00 88.31 283 VAL A O 1
ATOM 2268 N N . PRO A 1 284 ? 4.519 -4.323 -46.479 1.00 83.12 284 PRO A N 1
ATOM 2269 C CA . PRO A 1 284 ? 5.800 -4.702 -47.065 1.00 83.12 284 PRO A CA 1
ATOM 2270 C C . PRO A 1 284 ? 6.362 -3.572 -47.940 1.00 83.12 284 PRO A C 1
ATOM 2272 O O . PRO A 1 284 ? 5.608 -2.800 -48.538 1.00 83.12 284 PRO A O 1
ATOM 2275 N N . GLU A 1 285 ? 7.689 -3.481 -48.032 1.00 81.50 285 GLU A N 1
ATOM 2276 C CA . GLU A 1 285 ? 8.362 -2.583 -48.975 1.00 81.50 285 GLU A CA 1
ATOM 2277 C C . GLU A 1 285 ? 7.977 -2.952 -50.421 1.00 81.50 285 GLU A C 1
ATOM 2279 O O . GLU A 1 285 ? 7.970 -4.120 -50.805 1.00 81.50 285 GLU A O 1
ATOM 2284 N N . THR A 1 286 ? 7.655 -1.955 -51.246 1.00 75.81 286 THR A N 1
ATOM 2285 C CA . THR A 1 286 ? 7.192 -2.169 -52.631 1.00 75.81 286 THR A CA 1
ATOM 2286 C C . THR A 1 286 ? 8.333 -2.328 -53.638 1.00 75.81 286 THR A C 1
ATOM 2288 O O . THR A 1 286 ? 8.090 -2.598 -54.815 1.00 75.81 286 THR A O 1
ATOM 2291 N N . ARG A 1 287 ? 9.585 -2.156 -53.201 1.00 76.38 287 ARG A N 1
ATOM 2292 C CA . ARG A 1 287 ? 10.776 -2.307 -54.041 1.00 76.38 287 ARG A CA 1
ATOM 2293 C C . ARG A 1 287 ? 11.194 -3.782 -54.114 1.00 76.38 287 ARG A C 1
ATOM 2295 O O . ARG A 1 287 ? 11.239 -4.438 -53.078 1.00 76.38 287 ARG A O 1
ATOM 2302 N N . PRO A 1 288 ? 11.583 -4.293 -55.297 1.00 60.19 288 PRO A N 1
ATOM 2303 C CA . PRO A 1 288 ? 11.969 -5.698 -55.475 1.00 60.19 288 PRO A CA 1
ATOM 2304 C C . PRO A 1 288 ? 13.218 -6.118 -54.682 1.00 60.19 288 PRO A C 1
ATOM 2306 O O . PRO A 1 288 ? 13.451 -7.305 -54.493 1.00 60.19 288 PRO A O 1
ATOM 2309 N N . GLU A 1 289 ? 13.998 -5.154 -54.191 1.00 66.44 289 GLU A N 1
ATOM 2310 C CA . GLU A 1 289 ? 15.185 -5.365 -53.348 1.00 66.44 289 GLU A CA 1
ATOM 2311 C C . GLU A 1 289 ? 14.849 -5.397 -51.837 1.00 66.44 289 GLU A C 1
ATOM 2313 O O . GLU A 1 289 ? 15.737 -5.510 -50.994 1.00 66.44 289 GLU A O 1
ATOM 2318 N N . GLY A 1 290 ? 13.567 -5.241 -51.480 1.00 58.31 290 GLY A N 1
ATOM 2319 C CA . GLY A 1 290 ? 13.099 -4.885 -50.142 1.00 58.31 290 GLY A CA 1
ATOM 2320 C C . GLY A 1 290 ? 13.114 -6.022 -49.118 1.00 58.31 290 GLY A C 1
ATOM 2321 O O . GLY A 1 290 ? 12.278 -6.919 -49.155 1.00 58.31 290 GLY A O 1
ATOM 2322 N N . LEU A 1 291 ? 14.012 -5.913 -48.134 1.00 72.81 291 LEU A N 1
ATOM 2323 C CA . LEU A 1 291 ? 14.082 -6.747 -46.922 1.00 72.81 291 LEU A CA 1
ATOM 2324 C C . LEU A 1 291 ? 13.384 -6.099 -45.708 1.00 72.81 291 LEU A C 1
ATOM 2326 O O . LEU A 1 291 ? 13.642 -6.474 -44.568 1.00 72.81 291 LEU A O 1
ATOM 2330 N N . ALA A 1 292 ? 12.537 -5.092 -45.932 1.00 78.25 292 ALA A N 1
ATOM 2331 C CA . ALA A 1 292 ? 11.902 -4.315 -44.873 1.00 78.25 292 ALA A CA 1
ATOM 2332 C C . ALA A 1 292 ? 10.375 -4.452 -44.912 1.00 78.25 292 ALA A C 1
ATOM 2334 O O . ALA A 1 292 ? 9.752 -4.490 -45.975 1.00 78.25 292 ALA A O 1
ATOM 2335 N N . ALA A 1 293 ? 9.767 -4.494 -43.731 1.00 82.25 293 ALA A N 1
ATOM 2336 C CA . ALA A 1 293 ? 8.325 -4.430 -43.557 1.00 82.25 293 ALA A CA 1
ATOM 2337 C C . ALA A 1 293 ? 8.011 -3.453 -42.427 1.00 82.25 293 ALA A C 1
ATOM 2339 O O . ALA A 1 293 ? 8.646 -3.485 -41.370 1.00 82.25 293 ALA A O 1
ATOM 2340 N N . ARG A 1 294 ? 7.015 -2.591 -42.637 1.00 86.81 294 ARG A N 1
ATOM 2341 C CA . ARG A 1 294 ? 6.476 -1.748 -41.574 1.00 86.81 294 ARG A CA 1
ATOM 2342 C C . ARG A 1 294 ? 5.316 -2.471 -40.915 1.00 86.81 294 ARG A C 1
ATOM 2344 O O . ARG A 1 294 ? 4.343 -2.818 -41.578 1.00 86.81 294 ARG A O 1
ATOM 2351 N N . ILE A 1 295 ? 5.418 -2.670 -39.610 1.00 85.88 295 ILE A N 1
ATOM 2352 C CA . ILE A 1 295 ? 4.373 -3.302 -38.812 1.00 85.88 295 ILE A CA 1
ATOM 2353 C C . ILE A 1 295 ? 3.697 -2.211 -37.986 1.00 85.88 295 ILE A C 1
ATOM 2355 O O . ILE A 1 295 ? 4.336 -1.563 -37.161 1.00 85.88 295 ILE A O 1
ATOM 2359 N N . HIS A 1 296 ? 2.409 -1.999 -38.230 1.00 87.44 296 HIS A N 1
ATOM 2360 C CA . HIS A 1 296 ? 1.551 -1.179 -37.385 1.00 87.44 296 HIS A CA 1
ATOM 2361 C C . HIS A 1 296 ? 0.859 -2.098 -36.383 1.00 87.44 296 HIS A C 1
ATOM 2363 O O . HIS A 1 296 ? 0.206 -3.056 -36.795 1.00 87.44 296 HIS A O 1
ATOM 2369 N N . VAL A 1 297 ? 1.018 -1.809 -35.094 1.00 88.38 297 VAL A N 1
ATOM 2370 C CA . VAL A 1 297 ? 0.384 -2.552 -34.001 1.00 88.38 297 VAL A CA 1
ATOM 2371 C C . VAL A 1 297 ? -0.541 -1.598 -33.262 1.00 88.38 297 VAL A C 1
ATOM 2373 O O . VAL A 1 297 ? -0.103 -0.544 -32.803 1.00 88.38 297 VAL A O 1
ATOM 2376 N N . GLU A 1 298 ? -1.813 -1.959 -33.161 1.00 90.00 298 GLU A N 1
ATOM 2377 C CA . GLU A 1 298 ? -2.817 -1.214 -32.413 1.00 90.00 298 GLU A CA 1
ATOM 2378 C C . GLU A 1 298 ? -3.309 -2.050 -31.230 1.00 90.00 298 GLU A C 1
ATOM 2380 O O . GLU A 1 298 ? -3.645 -3.225 -31.381 1.00 90.00 298 GLU A O 1
ATOM 2385 N N . PHE A 1 299 ? -3.356 -1.432 -30.050 1.00 88.94 299 PHE A N 1
ATOM 2386 C CA . PHE A 1 299 ? -3.845 -2.046 -28.820 1.00 88.94 299 PHE A CA 1
ATOM 2387 C C . PHE A 1 299 ? -5.191 -1.427 -28.438 1.00 88.94 299 PHE A C 1
ATOM 2389 O O . PHE A 1 299 ? -5.273 -0.225 -28.183 1.00 88.94 299 PHE A O 1
ATOM 2396 N N . ARG A 1 300 ? -6.249 -2.242 -28.382 1.00 90.44 300 ARG A N 1
ATOM 2397 C CA . ARG A 1 300 ? -7.610 -1.805 -28.040 1.00 90.44 300 ARG A CA 1
ATOM 2398 C C . ARG A 1 300 ? -8.141 -2.553 -26.819 1.00 90.44 300 ARG A C 1
ATOM 2400 O O . ARG A 1 300 ? -8.169 -3.784 -26.848 1.00 90.44 300 ARG A O 1
ATOM 2407 N N . PRO A 1 301 ? -8.626 -1.862 -25.774 1.00 91.31 301 PRO A N 1
ATOM 2408 C CA . PRO A 1 301 ? -9.314 -2.522 -24.678 1.00 91.31 301 PRO A CA 1
ATOM 2409 C C . PRO A 1 301 ? -10.5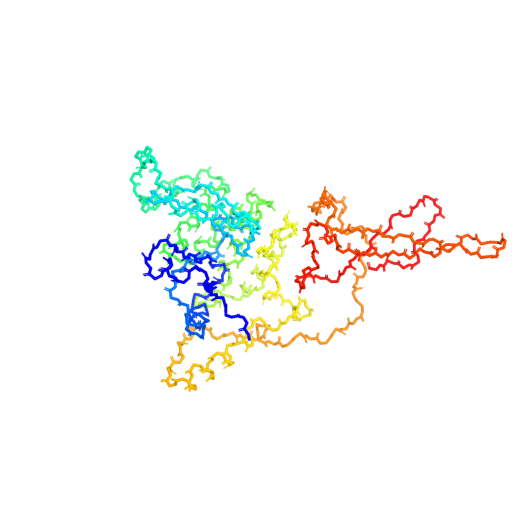20 -3.322 -25.176 1.00 91.31 301 PRO A C 1
ATOM 2411 O O . PRO A 1 301 ? -11.250 -2.929 -26.090 1.00 91.31 301 PRO A O 1
ATOM 2414 N N . ASN A 1 302 ? -10.727 -4.489 -24.588 1.00 91.50 302 ASN A N 1
ATOM 2415 C CA . ASN A 1 302 ? -11.852 -5.343 -24.904 1.00 91.50 302 ASN A CA 1
ATOM 2416 C C . ASN A 1 302 ? -13.135 -4.867 -24.209 1.00 91.50 302 ASN A C 1
ATOM 2418 O O . ASN A 1 302 ? -13.447 -5.260 -23.085 1.00 91.50 302 ASN A O 1
ATOM 2422 N N . GLU A 1 303 ? -13.910 -4.057 -24.927 1.00 88.50 303 GLU A N 1
ATOM 2423 C CA . GLU A 1 303 ? -15.212 -3.551 -24.474 1.00 88.50 303 GLU A CA 1
ATOM 2424 C C . GLU A 1 303 ? -16.204 -4.650 -24.059 1.00 88.50 303 GLU A C 1
ATOM 2426 O O . GLU A 1 303 ? -17.015 -4.423 -23.169 1.00 88.50 303 GLU A O 1
ATOM 2431 N N . ALA A 1 304 ? -16.121 -5.859 -24.633 1.00 87.19 304 ALA A N 1
ATOM 2432 C CA . ALA A 1 304 ? -17.049 -6.951 -24.312 1.00 87.19 304 ALA A CA 1
ATOM 2433 C C . ALA A 1 304 ? -16.922 -7.452 -22.862 1.00 87.19 304 ALA A C 1
ATOM 2435 O O . ALA A 1 304 ? -17.820 -8.122 -22.360 1.00 87.19 304 ALA A O 1
ATOM 2436 N N . ILE A 1 305 ? -15.805 -7.141 -22.201 1.00 84.94 305 ILE A N 1
ATOM 2437 C CA . ILE A 1 305 ? -15.556 -7.443 -20.787 1.00 84.94 305 ILE A CA 1
ATOM 2438 C C . ILE A 1 305 ? -15.292 -6.165 -19.981 1.00 84.94 305 ILE A C 1
ATOM 2440 O O . ILE A 1 305 ? -14.681 -6.219 -18.914 1.00 84.94 305 ILE A O 1
ATOM 2444 N N . SER A 1 306 ? -15.710 -5.010 -20.512 1.00 83.88 306 SER A N 1
ATOM 2445 C CA . SER A 1 306 ? -15.527 -3.693 -19.891 1.00 83.88 306 SER A CA 1
ATOM 2446 C C . SER A 1 306 ? -14.065 -3.375 -19.543 1.00 83.88 306 SER A C 1
ATOM 2448 O O . SER A 1 306 ? -13.776 -2.668 -18.569 1.00 83.88 306 SER A O 1
ATOM 2450 N N . ALA A 1 307 ? -13.121 -3.902 -20.331 1.00 87.56 307 ALA A N 1
ATOM 2451 C CA . ALA A 1 307 ? -11.710 -3.585 -20.171 1.00 87.56 307 ALA A CA 1
ATOM 2452 C C . ALA A 1 307 ? -11.455 -2.121 -20.550 1.00 87.56 307 ALA A C 1
ATOM 2454 O O . ALA A 1 307 ? -12.034 -1.595 -21.500 1.00 87.56 307 ALA A O 1
ATOM 2455 N N . HIS A 1 308 ? -10.561 -1.471 -19.816 1.00 83.06 308 HIS A N 1
ATOM 2456 C CA . HIS A 1 308 ? -10.166 -0.086 -20.034 1.00 83.06 308 HIS A CA 1
ATOM 2457 C C . HIS A 1 308 ? -8.685 0.079 -19.700 1.00 83.06 308 HIS A C 1
ATOM 2459 O O . HIS A 1 308 ? -8.132 -0.679 -18.902 1.00 83.06 308 HIS A O 1
ATOM 2465 N N . TRP A 1 309 ? -8.046 1.078 -20.304 1.00 78.06 309 TRP A N 1
ATOM 2466 C CA . TRP A 1 309 ? -6.707 1.489 -19.897 1.00 78.06 309 TRP A CA 1
ATOM 2467 C C . TRP A 1 309 ? -6.772 2.078 -18.491 1.00 78.06 309 TRP A C 1
ATOM 2469 O O . TRP A 1 309 ? -7.580 2.975 -18.236 1.00 78.06 309 TRP A O 1
ATOM 2479 N N . ASN A 1 310 ? -5.923 1.603 -17.583 1.00 69.62 310 ASN A N 1
ATOM 2480 C CA . ASN A 1 310 ? -5.706 2.331 -16.346 1.00 69.62 310 ASN A CA 1
ATOM 2481 C C . ASN A 1 310 ? -4.767 3.509 -16.641 1.00 69.62 310 ASN A C 1
ATOM 2483 O O . ASN A 1 310 ? -3.717 3.368 -17.254 1.00 69.62 310 ASN A O 1
ATOM 2487 N N . ASN A 1 311 ? -5.131 4.695 -16.181 1.00 59.22 311 ASN A N 1
ATOM 2488 C CA . ASN A 1 311 ? -4.321 5.911 -16.269 1.00 59.22 311 ASN A CA 1
ATOM 2489 C C . ASN A 1 311 ? -3.198 5.953 -15.207 1.00 59.22 311 ASN A C 1
ATOM 2491 O O . ASN A 1 311 ? -2.766 7.026 -14.800 1.00 59.22 311 ASN A O 1
ATOM 2495 N N . GLU A 1 312 ? -2.769 4.788 -14.714 1.00 59.88 312 GLU A N 1
ATOM 2496 C CA . GLU A 1 312 ? -1.897 4.638 -13.540 1.00 59.88 312 GLU A CA 1
ATOM 2497 C C . GLU A 1 312 ? -0.600 3.862 -13.836 1.00 59.88 312 GLU A C 1
ATOM 2499 O O . GLU A 1 312 ? 0.137 3.503 -12.908 1.00 59.88 312 GLU A O 1
ATOM 2504 N N . ALA A 1 313 ? -0.347 3.561 -15.111 1.00 57.19 313 ALA A N 1
ATOM 2505 C CA . ALA A 1 313 ? 0.833 2.850 -15.585 1.00 57.19 313 ALA A CA 1
ATOM 2506 C C . ALA A 1 313 ? 1.823 3.804 -16.270 1.00 57.19 313 ALA A C 1
ATOM 2508 O O . ALA A 1 313 ? 1.459 4.902 -16.689 1.00 57.19 313 ALA A O 1
ATOM 2509 N N . GLU A 1 314 ? 3.075 3.357 -16.358 1.00 65.00 314 GLU A N 1
ATOM 2510 C CA . GLU A 1 314 ? 4.067 3.900 -17.288 1.00 65.00 314 GLU A CA 1
ATOM 2511 C C . GLU A 1 314 ? 3.546 3.821 -18.732 1.00 65.00 314 GLU A C 1
ATOM 2513 O O . GLU A 1 314 ? 2.558 3.132 -19.016 1.00 65.00 314 GLU A O 1
ATOM 2518 N N . ASP A 1 315 ? 4.214 4.519 -19.649 1.00 67.69 315 ASP A N 1
ATOM 2519 C CA . ASP A 1 315 ? 3.893 4.423 -21.069 1.00 67.69 315 ASP A CA 1
ATOM 2520 C C . ASP A 1 315 ? 3.953 2.964 -21.549 1.00 67.69 315 ASP A C 1
ATOM 2522 O O . ASP A 1 315 ? 4.746 2.146 -21.076 1.00 67.69 315 ASP A O 1
ATOM 2526 N N . LEU A 1 316 ? 3.097 2.631 -22.514 1.00 75.81 316 LEU A N 1
ATOM 2527 C CA . LEU A 1 316 ? 3.078 1.309 -23.126 1.00 75.81 316 LEU A CA 1
ATOM 2528 C C . LEU A 1 316 ? 4.431 1.009 -23.789 1.00 75.81 316 LEU A C 1
ATOM 2530 O O . LEU A 1 316 ? 4.781 1.645 -24.781 1.00 75.81 316 LEU A O 1
ATOM 2534 N N . VAL A 1 317 ? 5.118 -0.023 -23.297 1.00 79.31 317 VAL A N 1
ATOM 2535 C CA . VAL A 1 317 ? 6.333 -0.568 -23.915 1.00 79.31 317 VAL A CA 1
ATOM 2536 C C . VAL A 1 317 ? 5.963 -1.719 -24.855 1.00 79.31 317 VAL A C 1
ATOM 2538 O O . VAL A 1 317 ? 5.320 -2.692 -24.453 1.00 79.31 317 VAL A O 1
ATOM 2541 N N . LEU A 1 318 ? 6.399 -1.633 -26.110 1.00 82.06 318 LEU A N 1
ATOM 2542 C CA . LEU A 1 318 ? 6.281 -2.668 -27.130 1.00 82.06 318 LEU A CA 1
ATOM 2543 C C . LEU A 1 318 ? 7.654 -3.281 -27.423 1.00 82.06 318 LEU A C 1
ATOM 2545 O O . LEU A 1 318 ? 8.478 -2.741 -28.168 1.00 82.06 318 LEU A O 1
ATOM 2549 N N . TRP A 1 319 ? 7.848 -4.494 -26.910 1.00 84.38 319 TRP A N 1
ATOM 2550 C CA . TRP A 1 319 ? 8.990 -5.329 -27.253 1.00 84.38 319 TRP A CA 1
ATOM 2551 C C . TRP A 1 319 ? 8.641 -6.332 -28.356 1.00 84.38 319 TRP A C 1
ATOM 2553 O O . TRP A 1 319 ? 7.727 -7.143 -28.207 1.00 84.38 319 TRP A O 1
ATOM 2563 N N . VAL A 1 320 ? 9.399 -6.307 -29.454 1.00 83.44 320 VAL A N 1
ATOM 2564 C CA . VAL A 1 320 ? 9.270 -7.265 -30.560 1.00 83.44 320 VAL A CA 1
ATOM 2565 C C . VAL A 1 320 ? 10.523 -8.131 -30.614 1.00 83.44 320 VAL A C 1
ATOM 2567 O O . VAL A 1 320 ? 11.627 -7.611 -30.770 1.00 83.44 320 VAL A O 1
ATOM 2570 N N . ALA A 1 321 ? 10.350 -9.450 -30.523 1.00 83.50 321 ALA A N 1
ATOM 2571 C CA . ALA A 1 321 ? 11.405 -10.426 -30.777 1.00 83.50 321 ALA A CA 1
ATOM 2572 C C . ALA A 1 321 ? 11.398 -10.800 -32.275 1.00 83.50 321 ALA A C 1
ATOM 2574 O O . ALA A 1 321 ? 10.505 -11.539 -32.704 1.00 83.50 321 ALA A O 1
ATOM 2575 N N . PRO A 1 322 ? 12.327 -10.274 -33.101 1.00 83.75 322 PRO A N 1
ATOM 2576 C CA . PRO A 1 322 ? 12.336 -10.573 -34.527 1.00 83.75 322 PRO A CA 1
ATOM 2577 C C . PRO A 1 322 ? 12.808 -12.014 -34.790 1.00 83.75 322 PRO A C 1
ATOM 2579 O O . PRO A 1 322 ? 13.638 -12.540 -34.042 1.00 83.75 322 PRO A O 1
ATOM 2582 N N . PRO A 1 323 ? 12.334 -12.660 -35.870 1.00 83.81 323 PRO A N 1
ATOM 2583 C CA . PRO A 1 323 ? 12.881 -13.939 -36.307 1.00 83.81 323 PRO A CA 1
ATOM 2584 C C . PRO A 1 323 ? 14.355 -13.800 -36.745 1.00 83.81 323 PRO A C 1
ATOM 2586 O O . PRO A 1 323 ? 14.808 -12.696 -37.062 1.00 83.81 323 PRO A O 1
ATOM 2589 N N . PRO A 1 324 ? 15.121 -14.907 -36.808 1.00 86.19 324 PRO A N 1
ATOM 2590 C CA . PRO A 1 324 ? 16.520 -14.873 -37.230 1.00 86.19 324 PRO A CA 1
ATOM 2591 C C . PRO A 1 324 ? 16.716 -14.155 -38.574 1.00 86.19 324 PRO A C 1
ATOM 2593 O O . PRO A 1 324 ? 15.991 -14.412 -39.533 1.00 86.19 324 PRO A O 1
ATOM 2596 N N . GLY A 1 325 ? 17.709 -13.264 -38.642 1.00 84.06 325 GLY A N 1
ATOM 2597 C CA . GLY A 1 325 ? 18.024 -12.478 -39.843 1.00 84.06 325 GLY A CA 1
ATOM 2598 C C . GLY A 1 325 ? 17.262 -11.153 -39.977 1.00 84.06 325 GLY A C 1
ATOM 2599 O O . GLY A 1 325 ? 17.552 -10.400 -40.902 1.00 84.06 325 GLY A O 1
ATOM 2600 N N . TRP A 1 326 ? 16.345 -10.843 -39.057 1.00 82.00 326 TRP A N 1
ATOM 2601 C CA . TRP A 1 326 ? 15.614 -9.575 -39.022 1.00 82.00 326 TRP A CA 1
ATOM 2602 C C . TRP A 1 326 ? 16.087 -8.685 -37.871 1.00 82.00 326 TRP A C 1
ATOM 2604 O O . TRP A 1 326 ? 16.407 -9.162 -36.782 1.00 82.00 326 TRP A O 1
ATOM 2614 N N . THR A 1 327 ? 16.095 -7.374 -38.100 1.00 83.06 327 THR A N 1
ATOM 2615 C CA . THR A 1 327 ? 16.395 -6.357 -37.086 1.00 83.06 327 THR A CA 1
ATOM 2616 C C . THR A 1 327 ? 15.180 -5.459 -36.873 1.00 83.06 327 THR A C 1
ATOM 2618 O O . THR A 1 327 ? 14.468 -5.113 -37.813 1.00 83.06 327 THR A O 1
ATOM 2621 N N . VAL A 1 328 ? 14.920 -5.090 -35.618 1.00 84.81 328 VAL A N 1
ATOM 2622 C CA . VAL A 1 328 ? 13.860 -4.136 -35.267 1.00 84.81 328 VAL A CA 1
ATOM 2623 C C . VAL A 1 328 ? 14.481 -2.746 -35.221 1.00 84.81 328 VAL A C 1
ATOM 2625 O O . VAL A 1 328 ? 15.328 -2.483 -34.373 1.00 84.81 328 VAL A O 1
ATOM 2628 N N . GLU A 1 329 ? 14.071 -1.871 -36.139 1.00 77.06 329 GLU A N 1
ATOM 2629 C CA . GLU A 1 329 ? 14.605 -0.506 -36.254 1.00 77.06 329 GLU A CA 1
ATOM 2630 C C . GLU A 1 329 ? 14.217 0.374 -35.056 1.00 77.06 329 GLU A C 1
ATOM 2632 O O . GLU A 1 329 ? 15.020 1.172 -34.578 1.00 77.06 329 GLU A O 1
ATOM 2637 N N . ARG A 1 330 ? 12.991 0.210 -34.543 1.00 72.56 330 ARG A N 1
ATOM 2638 C CA . ARG A 1 330 ? 12.474 0.976 -33.409 1.00 72.56 330 ARG A CA 1
ATOM 2639 C C . ARG A 1 330 ? 11.730 0.065 -32.445 1.00 72.56 330 ARG A C 1
ATOM 2641 O O . ARG A 1 330 ? 10.737 -0.556 -32.812 1.00 72.56 330 ARG A O 1
ATOM 2648 N N . ARG A 1 331 ? 12.213 0.019 -31.210 1.00 70.81 331 ARG A N 1
ATOM 2649 C CA . ARG A 1 331 ? 11.472 -0.489 -30.054 1.00 70.81 331 ARG A CA 1
ATOM 2650 C C . ARG A 1 331 ? 10.769 0.708 -29.406 1.00 70.81 331 ARG A C 1
ATOM 2652 O O . ARG A 1 331 ? 11.306 1.819 -29.462 1.00 70.81 331 ARG A O 1
ATOM 2659 N N . LEU A 1 332 ? 9.554 0.504 -28.912 1.00 62.69 332 LEU A N 1
ATOM 2660 C CA . LEU A 1 332 ? 8.709 1.554 -28.337 1.00 62.69 332 LEU A CA 1
ATOM 2661 C C . LEU A 1 332 ? 8.486 1.295 -26.859 1.00 62.69 332 LEU A C 1
ATOM 2663 O O . LEU A 1 332 ? 8.436 0.099 -26.498 1.00 62.69 332 LEU A O 1
#

Sequence (332 aa):
MHVPGWHEATKNLQAAGRVQMVGILQEQHPDRARLFMQWKRMEWPLLWDPLNLLGVPYVPITLAIDEHGVVRGIHPPRDDPGGFETFVETAFAPPDPLPPTASPPDLDRLRAAASGGGAEAKRDLADALFLLGEKLDEVIRLYRDAARLEPRDGAAHFRLGVAYRLRHDSPDRRPGDFQKAIDHWNRALEIDPNDYIRRRRIQQYGPRQDKPYPFYDWMEMAREEIRARGESPLPLALEPEGAETAPPAGALSPTTVPEGEPDPDGRIHRDRRPFIRTETTVVPETRPEGLAARIHVEFRPNEAISAHWNNEAEDLVLWVAPPPGWTVERRL

pLDDT: mean 84.58, std 11.92, range [37.31, 98.69]

Foldseek 3Di:
DDQPDDDPVCVVCVVVVLDADEAEDLDLFVLLVVLVCLLSVPDHHYHYDVLCPVVPQDDDWDFLAAPQRDTPDICDDPPCPVVVVCSSPDDDDHDDDDDPDDDQDPLVVLVVQLVVQALVSLQVNLVSCVVVVHDLVSSLVSLVSSCVSPVLPLSSLQNNLSSLVVCCVDPNHDPCSNVSSLVSLVSSCVSQVSRPSSVVVCLQRPDLQSHLFQQRCVSVVSQVSCVVVVHHRRDGPDDDDDSNGDTRDPDPDDDPQDPDDPCPPVNDDDDPPCQKDKDWDWAFDPDPVGPDIDIDIDIDGDVVVPRDDDSSDDPDWDDDDDDPPDDDPDTD

Radius of gyration: 24.59 Å; chains: 1; bounding box: 54×50×80 Å